Protein AF-A0A1Y4QB86-F1 (afdb_monomer)

InterPro domains:
  IPR047654 IS1634 transposase [NF033559] (52-258)

Solvent-accessible surface area (backbone atoms only — not comparable to full-atom values): 14983 Å² total; per-residue (Å²): 126,47,54,44,76,46,80,45,80,55,95,95,39,50,32,39,30,39,31,38,41,46,79,36,81,88,77,72,41,80,44,77,46,80,71,47,78,65,52,39,47,65,63,36,39,77,71,70,34,92,52,49,63,63,55,46,50,50,53,31,51,51,52,42,51,54,49,53,58,72,68,56,65,96,72,64,99,61,62,97,57,63,57,72,80,38,54,65,56,49,53,53,51,61,70,50,58,53,57,70,60,39,56,56,58,48,75,79,43,93,66,92,54,60,62,48,61,48,52,52,49,53,54,40,30,47,74,75,55,75,65,54,71,68,50,33,57,73,73,37,42,64,25,38,91,61,82,77,80,63,53,73,69,52,45,52,52,45,49,51,52,47,64,81,40,40,62,61,52,48,50,53,52,32,51,34,42,33,76,73,72,56,74,46,79,90,40,74,47,77,52,76,50,75,45,74,43,104,46,92,76,64,58,98,43,32,26,59,40,81,40,99,82,71,49,78,44,23,17,30,26,38,42,40,34,20,26,63,82,67,47,75,59,47,69,46,78,44,42,33,48,55,72,64,69,67,51,54,53,49,55,55,57,53,59,76,73,109

Nearest PDB structures (foldseek):
  8v34-assembly9_I  TM=4.161E-01  e=1.710E+00  Staphylococcus aureus
  3l7z-assembly1_G  TM=3.476E-01  e=1.355E+00  Saccharolobus solfataricus
  2c38-assembly1_E  TM=4.026E-01  e=3.243E+00  Saccharolobus solfataricus
  8r1o-assembly1_D  TM=2.989E-01  e=4.598E+00  Thermochaetoides thermophila DSM 1495
  2c39-assembly4_U  TM=3.462E-01  e=5.802E+00  Saccharolobus solfataricus

Foldseek 3Di:
DAKDWDWDDDPNWTWIFIWDWDQDPVVRGIDIDTPGTDGTQVVVVVVVDVGPVVVVRVVRVVVRVVVVVVVPDPPDPADPAADPVLVVVVVVVVLLVCQVVQVVVVVVDPDPAGLVLLVSLVVSLCVRPNDDLVCSVPPHSSRHPDHRPDDSVSSVVSVVVCVVCVQVVLQSSLVSCCVRPNFAQVDKDKDKDKDFDPDPDDDPFFDAADDPVRDRGTIKMKMWMATPVRHTNFIDIHGPRDDCVVVVVVRVVVSVVD

Mean predicted aligned error: 13.24 Å

pLDDT: mean 88.17, std 7.82, range [54.88, 96.62]

Sequence (258 aa):
MAYFLKKNRKKDKLYLSIVNSYYDSERKQTVHSTYESFGTGQALIDQGISDPVAYLEDKVRTLNYEARQKDASEISDTAPYKYAGHFLVKSILSKLDVEPIFNIYDLTRSYHFKLFDVLSALIYARILKPCSKYKTYFEVIPYLESPCCFSYDQLLEGLSYFGDNYEKIVEIFSKLTNEKYGLHPSVGYFDCTNFYFEIDKEDDIRKKGPSKENRKEPLLGLGLLLDARQIPVGLKLFPGNESEKPQIRQVIDELKKQ

Radius of gyration: 33.86 Å; Cα contacts (8 Å, |Δi|>4): 344; chains: 1; bounding box: 84×37×91 Å

Structure (mmCIF, N/CA/C/O backbone):
data_AF-A0A1Y4QB86-F1
#
_entry.id   AF-A0A1Y4QB86-F1
#
loop_
_atom_site.group_PDB
_atom_site.id
_atom_site.type_symbol
_atom_site.label_atom_id
_atom_site.label_alt_id
_atom_site.label_comp_id
_atom_site.label_asym_id
_atom_site.label_entity_id
_atom_site.label_seq_id
_atom_site.pdbx_PDB_ins_code
_atom_site.Cartn_x
_atom_site.Cartn_y
_atom_site.Cartn_z
_atom_site.occupancy
_atom_site.B_iso_or_equiv
_atom_site.auth_seq_id
_atom_site.auth_comp_id
_atom_site.auth_asym_id
_atom_site.auth_atom_id
_atom_site.pdbx_PDB_model_num
ATOM 1 N N . MET A 1 1 ? 33.707 -2.400 -27.611 1.00 73.12 1 MET A N 1
ATOM 2 C CA . MET A 1 1 ? 34.605 -2.930 -28.678 1.00 73.12 1 MET A CA 1
ATOM 3 C C . MET A 1 1 ? 35.102 -1.770 -29.539 1.00 73.12 1 MET A C 1
ATOM 5 O O . MET A 1 1 ? 34.401 -0.769 -29.594 1.00 73.12 1 MET A O 1
ATOM 9 N N . ALA A 1 2 ? 36.273 -1.857 -30.181 1.00 86.94 2 ALA A N 1
AT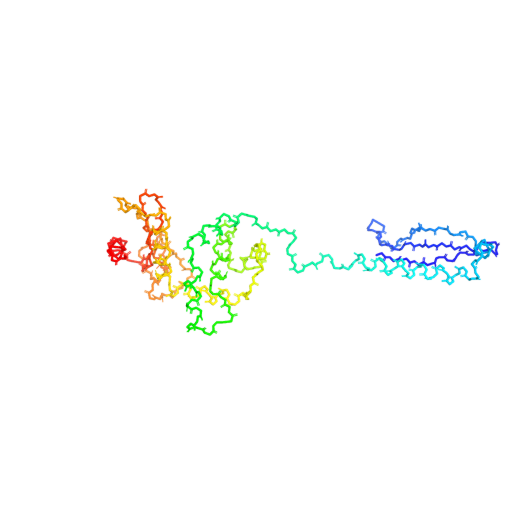OM 10 C CA . ALA A 1 2 ? 36.786 -0.769 -31.030 1.00 86.94 2 ALA A CA 1
ATOM 11 C C . ALA A 1 2 ? 37.439 -1.294 -32.318 1.00 86.94 2 ALA A C 1
ATOM 13 O O . ALA A 1 2 ? 38.320 -2.152 -32.265 1.00 86.94 2 ALA A O 1
ATOM 14 N N . TYR A 1 3 ? 37.038 -0.749 -33.465 1.00 92.94 3 TYR A N 1
ATOM 15 C CA . TYR A 1 3 ? 37.589 -1.081 -34.779 1.00 92.94 3 TYR A CA 1
ATOM 16 C C . TYR A 1 3 ? 38.680 -0.093 -35.191 1.00 92.94 3 TYR A C 1
ATOM 18 O O . TYR A 1 3 ? 38.559 1.110 -34.951 1.00 92.94 3 TYR A O 1
ATOM 26 N N . PHE A 1 4 ? 39.724 -0.575 -35.863 1.00 93.88 4 PHE A N 1
ATOM 27 C CA . PHE A 1 4 ? 40.736 0.279 -36.486 1.00 93.88 4 PHE A CA 1
ATOM 28 C C . PHE A 1 4 ? 41.311 -0.341 -37.764 1.00 93.88 4 PHE A C 1
ATOM 30 O O . PHE A 1 4 ? 41.265 -1.557 -37.974 1.00 93.88 4 PHE A O 1
ATOM 37 N N . LEU A 1 5 ? 41.865 0.509 -38.632 1.00 94.44 5 LEU A N 1
ATOM 38 C CA . LEU A 1 5 ? 42.506 0.090 -39.876 1.00 94.44 5 LEU A CA 1
ATOM 39 C C . LEU A 1 5 ? 43.958 -0.327 -39.611 1.00 94.44 5 LEU A C 1
ATOM 41 O O . LEU A 1 5 ? 44.799 0.495 -39.245 1.00 94.44 5 LEU A O 1
ATOM 45 N N . LYS A 1 6 ? 44.281 -1.598 -39.855 1.00 93.44 6 LYS A N 1
ATOM 46 C CA . LYS A 1 6 ? 45.647 -2.124 -39.799 1.00 93.44 6 LYS A CA 1
ATOM 47 C C . LYS A 1 6 ? 46.292 -2.066 -41.185 1.00 93.44 6 LYS A C 1
ATOM 49 O O . LYS A 1 6 ? 45.805 -2.682 -42.134 1.00 93.44 6 LYS A O 1
ATOM 54 N N . LYS A 1 7 ? 47.416 -1.348 -41.266 1.00 93.00 7 LYS A N 1
ATOM 55 C CA . LYS A 1 7 ? 48.229 -1.135 -42.473 1.00 93.00 7 LYS A CA 1
ATOM 56 C C . LYS A 1 7 ? 49.528 -1.942 -42.347 1.00 93.00 7 LYS A C 1
ATOM 58 O O . LYS A 1 7 ? 50.394 -1.575 -41.560 1.00 93.00 7 LYS A O 1
ATOM 63 N N . ASN A 1 8 ? 49.681 -3.036 -43.097 1.00 91.44 8 ASN A N 1
ATOM 64 C CA . ASN A 1 8 ? 50.895 -3.867 -43.072 1.00 91.44 8 ASN A CA 1
ATOM 65 C C . ASN A 1 8 ? 51.658 -3.749 -44.393 1.00 91.44 8 ASN A C 1
ATOM 67 O O . ASN A 1 8 ? 51.084 -3.976 -45.455 1.00 91.44 8 ASN A O 1
ATOM 71 N N . ARG A 1 9 ? 52.961 -3.461 -44.351 1.00 88.44 9 ARG A N 1
ATOM 72 C CA . ARG A 1 9 ? 53.814 -3.453 -45.551 1.00 88.44 9 ARG A CA 1
ATOM 73 C C . ARG A 1 9 ? 54.611 -4.751 -45.647 1.00 88.44 9 ARG A C 1
ATOM 75 O O . ARG A 1 9 ? 55.294 -5.125 -44.698 1.00 88.44 9 ARG A O 1
ATOM 82 N N . LYS A 1 10 ? 54.541 -5.441 -46.788 1.00 88.44 10 LYS A N 1
ATOM 83 C CA . LYS A 1 10 ? 55.321 -6.662 -47.059 1.00 88.44 10 LYS A CA 1
ATOM 84 C C . LYS A 1 10 ? 55.743 -6.700 -48.523 1.00 88.44 10 LYS A C 1
ATOM 86 O O . LYS A 1 10 ? 54.880 -6.616 -49.390 1.00 88.44 10 LYS A O 1
ATOM 91 N N . LYS A 1 11 ? 57.045 -6.882 -48.791 1.00 80.44 11 LYS A N 1
ATOM 92 C CA . LYS A 1 11 ? 57.619 -6.939 -50.155 1.00 80.44 11 LYS A CA 1
ATOM 93 C C . LYS A 1 11 ? 57.097 -5.795 -51.047 1.00 80.44 11 LYS A C 1
ATOM 95 O O . LYS A 1 11 ? 56.525 -6.048 -52.100 1.00 80.44 11 LYS A O 1
ATOM 100 N N . ASP A 1 12 ? 57.214 -4.567 -50.540 1.00 83.25 12 ASP A N 1
ATOM 101 C CA . ASP A 1 12 ? 56.793 -3.314 -51.195 1.00 83.25 12 ASP A CA 1
ATOM 102 C C . ASP A 1 12 ? 55.290 -3.153 -51.493 1.00 83.25 12 ASP A C 1
ATOM 104 O O . ASP A 1 12 ? 54.855 -2.214 -52.152 1.00 83.25 12 ASP A O 1
ATOM 108 N N . LYS A 1 13 ? 54.457 -4.047 -50.952 1.00 86.25 13 LYS A N 1
ATOM 109 C CA . LYS A 1 13 ? 53.001 -4.005 -51.087 1.00 86.25 13 LYS A CA 1
ATOM 110 C C . LYS A 1 13 ? 52.341 -3.610 -49.767 1.00 86.25 13 LYS A C 1
ATOM 112 O O . LYS A 1 13 ? 52.695 -4.136 -48.707 1.00 86.25 13 LYS A O 1
ATOM 117 N N . LEU A 1 14 ? 51.366 -2.701 -49.835 1.00 89.00 14 LEU A N 1
ATOM 118 C CA . LEU A 1 14 ? 50.539 -2.280 -48.701 1.00 89.00 14 LEU A CA 1
ATOM 119 C C . LEU A 1 14 ? 49.308 -3.182 -48.587 1.00 89.00 14 LEU A C 1
ATOM 121 O O . LEU A 1 14 ? 48.470 -3.180 -49.482 1.00 89.00 14 LEU A O 1
ATOM 125 N N . TYR A 1 15 ? 49.186 -3.915 -47.487 1.00 91.81 15 TYR A N 1
ATOM 126 C CA . TYR A 1 15 ? 48.027 -4.740 -47.164 1.00 91.81 15 TYR A CA 1
ATOM 127 C C . TYR A 1 15 ? 47.136 -4.040 -46.142 1.00 91.81 15 TYR A C 1
ATOM 129 O O . TYR A 1 15 ? 47.632 -3.520 -45.135 1.00 91.81 15 TYR A O 1
ATOM 137 N N . LEU A 1 16 ? 45.831 -4.056 -46.398 1.00 93.19 16 LEU A N 1
ATOM 138 C CA . LEU A 1 16 ? 44.825 -3.368 -45.598 1.00 93.19 16 LEU A CA 1
ATOM 139 C C . LEU A 1 16 ? 43.840 -4.376 -44.995 1.00 93.19 16 LEU A C 1
ATOM 141 O O . LEU A 1 16 ? 43.337 -5.276 -45.668 1.00 93.19 16 LEU A O 1
ATOM 145 N N . SER A 1 17 ? 43.576 -4.229 -43.701 1.00 92.88 17 SER A N 1
ATOM 146 C CA . SER A 1 17 ? 42.617 -5.053 -42.958 1.00 92.88 17 SER A CA 1
ATOM 147 C C . SER A 1 17 ? 41.986 -4.232 -41.844 1.00 92.88 17 SER A C 1
ATOM 149 O O . SER A 1 17 ? 42.684 -3.442 -41.208 1.00 92.88 17 SER A O 1
ATOM 151 N N . ILE A 1 18 ? 40.701 -4.436 -41.579 1.00 95.12 18 ILE A N 1
ATOM 152 C CA . ILE A 1 18 ? 40.035 -3.879 -40.400 1.00 95.12 18 ILE A CA 1
ATOM 153 C C . ILE A 1 18 ? 40.157 -4.895 -39.266 1.00 95.12 18 ILE A C 1
ATOM 155 O O . ILE A 1 18 ? 39.963 -6.098 -39.459 1.00 95.12 18 ILE A O 1
ATOM 159 N N . VAL A 1 19 ? 40.507 -4.413 -38.080 1.00 93.81 19 VAL A N 1
ATOM 160 C CA . VAL A 1 19 ? 40.767 -5.232 -36.895 1.00 93.81 19 VAL A CA 1
ATOM 161 C C . VAL A 1 19 ? 39.884 -4.752 -35.752 1.00 93.81 19 VAL A C 1
ATOM 163 O O . VAL A 1 19 ? 39.728 -3.548 -35.557 1.00 93.81 19 VAL A O 1
ATOM 166 N N . ASN A 1 20 ? 39.319 -5.699 -35.003 1.00 91.44 20 ASN A N 1
ATOM 167 C CA . ASN A 1 20 ? 38.608 -5.437 -33.757 1.00 91.44 20 ASN A CA 1
ATOM 168 C C . ASN A 1 20 ? 39.572 -5.593 -32.571 1.00 91.44 20 ASN A C 1
ATOM 170 O O . ASN A 1 20 ? 40.296 -6.588 -32.473 1.00 91.44 20 ASN A O 1
ATOM 174 N N . SER A 1 21 ? 39.581 -4.601 -31.685 1.00 90.38 21 SER A N 1
ATOM 175 C CA . SER A 1 21 ? 40.309 -4.588 -30.421 1.00 90.38 21 SER A CA 1
ATOM 176 C C . SER A 1 21 ? 39.363 -4.838 -29.252 1.00 90.38 21 SER A C 1
ATOM 178 O O . SER A 1 21 ? 38.394 -4.096 -29.053 1.00 90.38 21 SER A O 1
ATOM 180 N N . TYR A 1 22 ? 39.688 -5.833 -28.429 1.00 88.06 22 TYR A N 1
ATOM 181 C CA . TYR A 1 22 ? 38.963 -6.140 -27.198 1.00 88.06 22 TYR A CA 1
ATOM 182 C C . TYR A 1 22 ? 39.913 -6.655 -26.111 1.00 88.06 22 TYR A C 1
ATOM 184 O O . TYR A 1 22 ? 41.032 -7.085 -26.392 1.00 88.06 22 TYR A O 1
ATOM 192 N N . TYR A 1 23 ? 39.483 -6.557 -24.856 1.00 87.56 23 TYR A N 1
ATOM 193 C CA . TYR A 1 23 ? 40.236 -7.075 -23.718 1.00 87.56 23 TYR A CA 1
ATOM 194 C C . TYR A 1 23 ? 39.945 -8.567 -23.545 1.00 87.56 23 TYR A C 1
ATOM 196 O O . TYR A 1 23 ? 38.782 -8.957 -23.454 1.00 87.56 23 TYR A O 1
ATOM 204 N N . ASP A 1 24 ? 40.988 -9.392 -23.510 1.00 87.69 24 ASP A N 1
ATOM 205 C CA . ASP A 1 24 ? 40.891 -10.826 -23.241 1.00 87.69 24 ASP A CA 1
ATOM 206 C C . ASP A 1 24 ? 41.151 -11.070 -21.749 1.00 87.69 24 ASP A C 1
ATOM 208 O O . ASP A 1 24 ? 42.252 -10.815 -21.249 1.00 87.69 24 ASP A O 1
ATOM 212 N N . SER A 1 25 ? 40.124 -11.526 -21.030 1.00 85.88 25 SER A N 1
ATOM 213 C CA . SER A 1 25 ? 40.171 -11.748 -19.581 1.00 85.88 25 SER A CA 1
ATOM 214 C C . SER A 1 25 ? 41.069 -12.918 -19.176 1.00 85.88 25 SER A C 1
ATOM 216 O O . SER A 1 25 ? 41.656 -12.874 -18.094 1.00 85.88 25 SER A O 1
ATOM 218 N N . GLU A 1 26 ? 41.230 -13.930 -20.031 1.00 88.56 26 GLU A N 1
ATOM 219 C CA . GLU A 1 26 ? 42.099 -15.081 -19.770 1.00 88.56 26 GLU A CA 1
ATOM 220 C C . GLU A 1 26 ? 43.567 -14.706 -19.969 1.00 88.56 26 GLU A C 1
ATOM 222 O O . GLU A 1 26 ? 44.425 -15.033 -19.148 1.00 88.56 26 GLU A O 1
ATOM 227 N N . ARG A 1 27 ? 43.861 -13.963 -21.041 1.00 86.69 27 ARG A N 1
ATOM 228 C CA . ARG A 1 27 ? 45.224 -13.518 -21.372 1.00 86.69 27 ARG A CA 1
ATOM 229 C C . ARG A 1 27 ? 45.636 -12.228 -20.662 1.00 86.69 27 ARG A C 1
ATOM 231 O O . ARG A 1 27 ? 46.795 -11.833 -20.768 1.00 86.69 27 ARG A O 1
ATOM 238 N N . LYS A 1 28 ? 44.705 -11.575 -19.954 1.00 88.88 28 LYS A N 1
ATOM 239 C CA . LYS A 1 28 ? 44.868 -10.299 -19.229 1.00 88.88 28 LYS A CA 1
ATOM 240 C C . LYS A 1 28 ? 45.486 -9.174 -20.065 1.00 88.88 28 LYS A C 1
ATOM 242 O O . LYS A 1 28 ? 46.184 -8.309 -19.536 1.00 88.88 28 LYS A O 1
ATOM 247 N N . GLN A 1 29 ? 45.228 -9.166 -21.368 1.00 90.19 29 GLN A N 1
ATOM 248 C CA . GLN A 1 29 ? 45.781 -8.178 -22.290 1.00 90.19 29 GLN A CA 1
ATOM 249 C C . GLN A 1 29 ? 44.788 -7.841 -23.397 1.00 90.19 29 GLN A C 1
ATOM 251 O O . GLN A 1 29 ? 43.880 -8.614 -23.706 1.00 90.19 29 GLN A O 1
ATOM 256 N N . THR A 1 30 ? 44.984 -6.686 -24.025 1.00 87.75 30 THR A N 1
ATOM 257 C CA . THR A 1 30 ? 44.247 -6.331 -25.237 1.00 87.75 30 THR A CA 1
ATOM 258 C C . THR A 1 30 ? 44.689 -7.234 -26.379 1.00 87.75 30 THR A C 1
ATOM 260 O O . THR A 1 30 ? 45.878 -7.329 -26.687 1.00 87.75 30 THR A O 1
ATOM 263 N N . VAL A 1 31 ? 43.726 -7.883 -27.023 1.00 90.50 31 VAL A N 1
ATOM 264 C CA . VAL A 1 31 ? 43.950 -8.726 -28.193 1.00 90.50 31 VAL A CA 1
ATOM 265 C C . VAL A 1 31 ? 43.265 -8.130 -29.415 1.00 90.50 31 VAL A C 1
ATOM 267 O O . VAL A 1 31 ? 42.351 -7.305 -29.336 1.00 90.50 31 VAL A O 1
ATOM 270 N N . HIS A 1 32 ? 43.754 -8.550 -30.575 1.00 91.31 32 HIS A N 1
ATOM 271 C CA . HIS A 1 32 ? 43.324 -8.054 -31.868 1.00 91.31 32 HIS A CA 1
ATOM 272 C C . HIS A 1 32 ? 42.886 -9.225 -32.740 1.00 91.31 32 HIS A C 1
ATOM 274 O O . HIS A 1 32 ? 43.694 -10.106 -33.038 1.00 91.31 32 HIS A O 1
ATOM 280 N N . SER A 1 33 ? 41.633 -9.212 -33.187 1.00 91.25 33 SER A N 1
ATOM 281 C CA . SER A 1 33 ? 41.109 -10.174 -34.158 1.00 91.25 33 SER A CA 1
ATOM 282 C C . SER A 1 33 ? 40.807 -9.472 -35.475 1.00 91.25 33 SER A C 1
ATOM 284 O O . SER A 1 33 ? 40.205 -8.396 -35.496 1.00 91.25 33 SER A O 1
ATOM 286 N N . THR A 1 34 ? 41.204 -10.075 -36.592 1.00 92.31 34 THR A N 1
ATOM 287 C CA . THR A 1 34 ? 40.875 -9.535 -37.914 1.00 92.31 34 THR A CA 1
ATOM 288 C C . THR A 1 34 ? 39.369 -9.613 -38.140 1.00 92.31 34 THR A C 1
ATOM 290 O O . THR A 1 34 ? 38.803 -10.700 -38.113 1.00 92.31 34 THR A O 1
ATOM 293 N N . TYR A 1 35 ? 38.741 -8.459 -38.359 1.00 91.31 35 TYR A N 1
ATOM 294 C CA . TYR A 1 35 ? 37.328 -8.358 -38.715 1.00 91.31 35 TYR A CA 1
ATOM 295 C C . TYR A 1 35 ? 37.136 -8.667 -40.202 1.00 91.31 35 TYR A C 1
ATOM 297 O O . TYR A 1 35 ? 36.340 -9.524 -40.564 1.00 91.31 35 TYR A O 1
ATOM 305 N N . GLU A 1 36 ? 37.921 -8.015 -41.065 1.00 93.56 36 GLU A N 1
ATOM 306 C CA . GLU A 1 36 ? 37.850 -8.204 -42.515 1.00 93.56 36 GLU A CA 1
ATOM 307 C C . GLU A 1 36 ? 39.206 -7.875 -43.158 1.00 93.56 36 GLU A C 1
ATOM 309 O O . GLU A 1 36 ? 39.886 -6.924 -42.760 1.00 93.56 36 GLU A O 1
ATOM 314 N N . SER A 1 37 ? 39.624 -8.676 -44.141 1.00 92.19 37 SER A N 1
ATOM 315 C CA . SER A 1 37 ? 40.870 -8.467 -44.893 1.00 92.19 37 SER A CA 1
ATOM 316 C C . SER A 1 37 ? 40.561 -8.014 -46.313 1.00 92.19 37 SER A C 1
ATOM 318 O O . SER A 1 37 ? 39.834 -8.699 -47.020 1.00 92.19 37 SER A O 1
ATOM 320 N N . PHE A 1 38 ? 41.174 -6.914 -46.751 1.00 88.88 38 PHE A N 1
ATOM 321 C CA . PHE A 1 38 ? 40.911 -6.296 -48.059 1.00 88.88 38 PHE A CA 1
ATOM 322 C C . PHE A 1 38 ? 42.050 -6.502 -49.066 1.00 88.88 38 PHE A C 1
ATOM 324 O O . PHE A 1 38 ? 42.063 -5.917 -50.144 1.00 88.88 38 PHE A O 1
ATOM 331 N N . GLY A 1 39 ? 43.035 -7.335 -48.725 1.00 89.00 39 GLY A N 1
ATOM 332 C CA . GLY A 1 39 ? 44.166 -7.606 -49.604 1.00 89.00 39 GLY A CA 1
ATOM 333 C C . GLY A 1 39 ? 45.070 -6.385 -49.772 1.00 89.00 39 GLY A C 1
ATOM 334 O O . GLY A 1 39 ? 45.405 -5.714 -48.795 1.00 89.00 39 GLY A O 1
ATOM 335 N N . THR A 1 40 ? 45.539 -6.149 -50.999 1.00 89.12 40 THR A N 1
ATOM 336 C CA . THR A 1 40 ? 46.502 -5.081 -51.308 1.00 89.12 40 THR A CA 1
ATOM 337 C C . THR A 1 40 ? 45.800 -3.779 -51.665 1.00 89.12 40 THR A C 1
ATOM 339 O O . THR A 1 40 ? 44.819 -3.800 -52.396 1.00 89.12 40 THR A O 1
ATOM 342 N N . GLY A 1 41 ? 46.360 -2.639 -51.250 1.00 86.00 41 GLY A N 1
ATOM 343 C CA . GLY A 1 41 ? 45.851 -1.317 -51.631 1.00 86.00 41 GLY A CA 1
ATOM 344 C C . GLY A 1 41 ? 45.712 -1.157 -53.148 1.00 86.00 41 GLY A C 1
ATOM 345 O O . GLY A 1 41 ? 44.694 -0.662 -53.606 1.00 86.00 41 GLY A O 1
ATOM 346 N N . GLN A 1 42 ? 46.666 -1.680 -53.928 1.00 85.25 42 GLN A N 1
ATOM 347 C CA . GLN A 1 42 ? 46.589 -1.658 -55.393 1.00 85.25 42 GLN A CA 1
ATOM 348 C C . GLN A 1 42 ? 45.370 -2.415 -55.939 1.00 85.25 42 GLN A C 1
ATOM 350 O O . GLN A 1 42 ? 44.699 -1.907 -56.822 1.00 85.25 42 GLN A O 1
ATOM 355 N N . ALA A 1 43 ? 45.027 -3.574 -55.369 1.00 87.50 43 ALA A N 1
ATOM 356 C CA . ALA A 1 43 ? 43.867 -4.345 -55.817 1.00 87.50 43 ALA A CA 1
ATOM 357 C C . ALA A 1 43 ? 42.544 -3.588 -55.596 1.00 87.50 43 ALA A C 1
ATOM 359 O O . ALA A 1 43 ? 41.606 -3.754 -56.366 1.00 87.50 43 ALA A O 1
ATOM 360 N N . LEU A 1 44 ? 42.476 -2.739 -54.565 1.00 86.44 44 LEU A N 1
ATOM 361 C CA . LEU A 1 44 ? 41.323 -1.871 -54.310 1.00 86.44 44 LEU A CA 1
ATOM 362 C C . LEU A 1 44 ? 41.282 -0.679 -55.278 1.00 86.44 44 LEU A C 1
ATOM 364 O O . LEU A 1 44 ? 40.200 -0.288 -55.711 1.00 86.44 44 LEU A O 1
ATOM 368 N N . ILE A 1 45 ? 42.445 -0.145 -55.668 1.00 89.00 45 ILE A N 1
ATOM 369 C CA . ILE A 1 45 ? 42.550 0.874 -56.728 1.00 89.00 45 ILE A CA 1
ATOM 370 C C . ILE A 1 45 ? 42.076 0.299 -58.064 1.00 89.00 45 ILE A C 1
ATOM 372 O O . ILE A 1 45 ? 41.273 0.928 -58.749 1.00 89.00 45 ILE A O 1
ATOM 376 N N . ASP A 1 46 ? 42.498 -0.922 -58.395 1.00 88.88 46 ASP A N 1
ATOM 377 C CA . ASP A 1 46 ? 42.101 -1.622 -59.622 1.00 88.88 46 ASP A CA 1
ATOM 378 C C . ASP A 1 46 ? 40.586 -1.924 -59.650 1.00 88.88 46 ASP A C 1
ATOM 380 O O . ASP A 1 46 ? 39.986 -2.027 -60.717 1.00 88.88 46 ASP A O 1
ATOM 384 N N . GLN A 1 47 ? 39.948 -2.013 -58.477 1.00 86.62 47 GLN A N 1
ATOM 385 C CA . GLN A 1 47 ? 38.493 -2.134 -58.304 1.00 86.62 47 GLN A CA 1
ATOM 386 C C . GLN A 1 47 ? 37.750 -0.784 -58.349 1.00 86.62 47 GLN A C 1
ATOM 388 O O . GLN A 1 47 ? 36.535 -0.747 -58.159 1.00 86.62 47 GLN A O 1
ATOM 393 N N . GLY A 1 48 ? 38.453 0.322 -58.611 1.00 86.62 48 GLY A N 1
ATOM 394 C CA . GLY A 1 48 ? 37.872 1.656 -58.780 1.00 86.62 48 GLY A CA 1
ATOM 395 C C . GLY A 1 48 ? 37.872 2.537 -57.527 1.00 86.62 48 GLY A C 1
ATOM 396 O O . GLY A 1 48 ? 37.265 3.607 -57.550 1.00 86.62 48 GLY A O 1
ATOM 397 N N . ILE A 1 49 ? 38.544 2.140 -56.440 1.00 88.69 49 ILE A N 1
ATOM 398 C CA . ILE A 1 49 ? 38.653 2.954 -55.218 1.00 88.69 49 ILE A CA 1
ATOM 399 C C . ILE A 1 49 ? 39.901 3.838 -55.306 1.00 88.69 49 ILE A C 1
ATOM 401 O O . ILE A 1 49 ? 41.020 3.367 -55.117 1.00 88.69 49 ILE A O 1
ATOM 405 N N . SER A 1 50 ? 39.713 5.134 -55.559 1.00 84.44 50 SER A N 1
ATOM 406 C CA . SER A 1 50 ? 40.812 6.094 -55.755 1.00 84.44 50 SER A CA 1
ATOM 407 C C . SER A 1 50 ? 41.747 6.229 -54.545 1.00 84.44 50 SER A C 1
ATOM 409 O O . SER A 1 50 ? 42.961 6.305 -54.724 1.00 84.44 50 SER A O 1
ATOM 411 N N . ASP A 1 51 ? 41.201 6.216 -53.325 1.00 90.12 51 ASP A N 1
ATOM 412 C CA . ASP A 1 51 ? 41.964 6.186 -52.072 1.00 90.12 51 ASP A CA 1
ATOM 413 C C . ASP A 1 51 ? 41.466 5.051 -51.156 1.00 90.12 51 ASP A C 1
ATOM 415 O O . ASP A 1 51 ? 40.526 5.227 -50.369 1.00 90.12 51 ASP A O 1
ATOM 419 N N . PRO A 1 52 ? 42.097 3.865 -51.229 1.00 88.62 52 PRO A N 1
ATOM 420 C CA . PRO A 1 52 ? 41.727 2.717 -50.407 1.00 88.62 52 PRO A CA 1
ATOM 421 C C . PRO A 1 52 ? 41.882 2.945 -48.903 1.00 88.62 52 PRO A C 1
ATOM 423 O O . PRO A 1 52 ? 41.216 2.284 -48.107 1.00 88.62 52 PRO A O 1
ATOM 426 N N . VAL A 1 53 ? 42.785 3.838 -48.491 1.00 89.94 53 VAL A N 1
ATOM 427 C CA . VAL A 1 53 ? 43.019 4.120 -47.075 1.00 89.94 53 VAL A CA 1
ATOM 428 C C . VAL A 1 53 ? 41.896 4.991 -46.539 1.00 89.94 53 VAL A C 1
ATOM 430 O O . VAL A 1 53 ? 41.291 4.612 -45.539 1.00 89.94 53 VAL A O 1
ATOM 433 N N . ALA A 1 54 ? 41.577 6.096 -47.216 1.00 90.56 54 ALA A N 1
ATOM 434 C CA . ALA A 1 54 ? 40.481 6.973 -46.813 1.00 90.56 54 ALA A CA 1
ATOM 435 C C . ALA A 1 54 ? 39.133 6.236 -46.817 1.00 90.56 54 ALA A C 1
ATOM 437 O O . ALA A 1 54 ? 38.370 6.347 -45.858 1.00 90.56 54 ALA A O 1
ATOM 438 N N . TYR A 1 55 ? 38.877 5.411 -47.840 1.00 90.69 55 TYR A N 1
ATOM 439 C CA . TYR A 1 55 ? 37.671 4.583 -47.927 1.00 90.69 55 TYR A CA 1
ATOM 440 C C . TYR A 1 55 ? 37.515 3.640 -46.722 1.00 90.69 55 TYR A C 1
ATOM 442 O O . TYR A 1 55 ? 36.450 3.558 -46.108 1.00 90.69 55 TYR A O 1
ATOM 450 N N . LEU A 1 56 ? 38.585 2.935 -46.343 1.00 92.00 56 LEU A N 1
ATOM 451 C CA . LEU A 1 56 ? 38.533 2.012 -45.208 1.00 92.00 56 LEU A CA 1
ATOM 452 C C . LEU A 1 56 ? 38.541 2.731 -43.854 1.00 92.00 56 LEU A C 1
ATOM 454 O O . LEU A 1 56 ? 37.970 2.211 -42.897 1.00 92.00 56 LEU A O 1
ATOM 458 N N . GLU A 1 57 ? 39.154 3.911 -43.749 1.00 92.19 57 GLU A N 1
ATOM 459 C CA . GLU A 1 57 ? 39.057 4.757 -42.554 1.00 92.19 57 GLU A CA 1
ATOM 460 C C . GLU A 1 57 ? 37.622 5.248 -42.329 1.00 92.19 57 GLU A C 1
ATOM 462 O O . GLU A 1 57 ? 37.161 5.248 -41.187 1.00 92.19 57 GLU A O 1
ATOM 467 N N . ASP A 1 58 ? 36.888 5.579 -43.393 1.00 90.94 58 ASP A N 1
ATOM 468 C CA . ASP A 1 58 ? 35.464 5.913 -43.310 1.00 90.94 58 ASP A CA 1
ATOM 469 C C . ASP A 1 58 ? 34.619 4.702 -42.880 1.00 90.94 58 ASP A C 1
ATOM 471 O O . ASP A 1 58 ? 33.855 4.781 -41.917 1.00 90.94 58 ASP A O 1
ATOM 475 N N . LYS A 1 59 ? 34.868 3.523 -43.468 1.00 92.00 59 LYS A N 1
ATOM 476 C CA . LYS A 1 59 ? 34.230 2.262 -43.040 1.00 92.00 59 LYS A CA 1
ATOM 477 C C . LYS A 1 59 ? 34.485 1.962 -41.555 1.00 92.00 59 LYS A C 1
ATOM 479 O O . LYS A 1 59 ? 33.571 1.557 -40.841 1.00 92.00 59 LYS A O 1
ATOM 484 N N . VAL A 1 60 ? 35.701 2.201 -41.055 1.00 93.00 60 VAL A N 1
ATOM 485 C CA . VAL A 1 60 ? 36.039 2.074 -39.624 1.00 93.00 60 VAL A CA 1
ATOM 486 C C . VAL A 1 60 ? 35.267 3.075 -38.759 1.00 93.00 60 VAL A C 1
ATOM 488 O O . VAL A 1 60 ? 34.846 2.720 -37.654 1.00 93.00 60 VAL A O 1
ATOM 491 N N . ARG A 1 61 ? 35.074 4.318 -39.218 1.00 90.44 61 ARG A N 1
ATOM 492 C CA . ARG A 1 61 ? 34.270 5.319 -38.495 1.00 90.44 61 ARG A CA 1
ATOM 493 C C . ARG A 1 61 ? 32.820 4.868 -38.375 1.00 90.44 61 ARG A C 1
ATOM 495 O O . ARG A 1 61 ? 32.295 4.891 -37.263 1.00 90.44 61 ARG A O 1
ATOM 502 N N . THR A 1 62 ? 32.223 4.385 -39.461 1.00 89.88 62 THR A N 1
ATOM 503 C CA . THR A 1 62 ? 30.853 3.848 -39.475 1.00 89.88 62 THR A CA 1
ATOM 504 C C . THR A 1 62 ? 30.705 2.663 -38.524 1.00 89.88 62 THR A C 1
ATOM 506 O O . THR A 1 62 ? 29.837 2.683 -37.657 1.00 89.88 62 THR A O 1
ATOM 509 N N . LEU A 1 63 ? 31.620 1.687 -38.574 1.00 90.31 63 LEU A N 1
ATOM 510 C CA . LEU A 1 63 ? 31.598 0.526 -37.672 1.00 90.31 63 LEU A CA 1
ATOM 511 C C . LEU A 1 63 ? 31.714 0.917 -36.190 1.00 90.31 63 LEU A C 1
ATOM 513 O O . LEU A 1 63 ? 31.037 0.347 -35.336 1.00 90.31 63 LEU A O 1
ATOM 517 N N . ASN A 1 64 ? 32.562 1.896 -35.861 1.00 89.12 64 ASN A N 1
ATOM 518 C CA . ASN A 1 64 ? 32.675 2.401 -34.491 1.00 89.12 64 ASN A CA 1
ATOM 519 C C . ASN A 1 64 ? 31.441 3.203 -34.056 1.00 89.12 64 ASN A C 1
ATOM 521 O O . ASN A 1 64 ? 31.079 3.158 -32.882 1.00 89.12 64 ASN A O 1
ATOM 525 N N . TYR A 1 65 ? 30.802 3.936 -34.969 1.00 84.88 65 TYR A N 1
ATOM 526 C CA . TYR A 1 65 ? 29.551 4.643 -34.700 1.00 84.88 65 TYR A CA 1
ATOM 527 C C . TYR A 1 65 ? 28.411 3.659 -34.399 1.00 84.88 65 TYR A C 1
ATOM 529 O O . TYR A 1 65 ? 27.746 3.790 -33.374 1.00 84.88 65 TYR A O 1
ATOM 537 N N . GLU A 1 66 ? 28.249 2.623 -35.222 1.00 85.19 66 GLU A N 1
ATOM 538 C CA . GLU A 1 66 ? 27.266 1.552 -35.016 1.00 85.19 66 GLU A CA 1
ATOM 539 C C . GLU A 1 66 ? 27.523 0.758 -33.728 1.00 85.19 66 GLU A C 1
ATOM 541 O O . GLU A 1 66 ? 26.585 0.424 -33.007 1.00 85.19 66 GLU A O 1
ATOM 546 N N . ALA A 1 67 ? 28.788 0.477 -33.397 1.00 82.25 67 ALA A N 1
ATOM 547 C CA . ALA A 1 67 ? 29.139 -0.194 -32.146 1.00 82.25 67 ALA A CA 1
ATOM 548 C C . ALA A 1 67 ? 28.774 0.652 -30.916 1.00 82.25 67 ALA A C 1
ATOM 550 O O . ALA A 1 67 ? 28.224 0.125 -29.955 1.00 82.25 67 ALA A O 1
ATOM 551 N N . ARG A 1 68 ? 29.012 1.969 -30.965 1.00 78.25 68 ARG A N 1
ATOM 552 C CA . ARG A 1 68 ? 28.615 2.899 -29.893 1.00 78.25 68 ARG A CA 1
ATOM 553 C C . ARG A 1 68 ? 27.100 3.043 -29.762 1.00 78.25 68 ARG A C 1
ATOM 555 O O . ARG A 1 68 ? 26.617 3.226 -28.655 1.00 78.25 68 ARG A O 1
ATOM 562 N N . GLN A 1 69 ? 26.367 2.961 -30.873 1.00 71.81 69 GLN A N 1
ATOM 563 C CA . GLN A 1 69 ? 24.900 2.933 -30.885 1.00 71.81 69 GLN A CA 1
ATOM 564 C C . GLN A 1 69 ? 24.346 1.641 -30.262 1.00 71.81 69 GLN A C 1
ATOM 566 O O . GLN A 1 69 ? 23.331 1.686 -29.582 1.00 71.81 69 GLN A O 1
ATOM 571 N N . LYS A 1 70 ? 25.014 0.494 -30.446 1.00 67.44 70 LYS A N 1
ATOM 572 C CA . LYS A 1 70 ? 24.627 -0.768 -29.786 1.00 67.44 70 LYS A CA 1
ATOM 573 C C . LYS A 1 70 ? 24.882 -0.763 -28.278 1.00 67.44 70 LYS A C 1
ATOM 575 O O . LYS A 1 70 ? 24.110 -1.369 -27.551 1.00 67.44 70 LYS A O 1
ATOM 580 N N . ASP A 1 71 ? 25.911 -0.046 -27.826 1.00 59.84 71 ASP A N 1
ATOM 581 C CA . ASP A 1 71 ? 26.196 0.183 -26.402 1.00 59.84 71 ASP A CA 1
ATOM 582 C C . ASP A 1 71 ? 25.340 1.331 -25.798 1.00 59.84 71 ASP A C 1
ATOM 584 O O . ASP A 1 71 ? 25.536 1.721 -24.642 1.00 59.84 71 ASP A O 1
ATOM 588 N N . ALA A 1 72 ? 24.393 1.909 -26.553 1.00 56.53 72 ALA A N 1
ATOM 589 C CA . ALA A 1 72 ? 23.523 2.974 -26.063 1.00 56.53 72 ALA A CA 1
ATOM 590 C C . ALA A 1 72 ? 22.405 2.412 -25.162 1.00 56.53 72 ALA A C 1
ATOM 592 O O . ALA A 1 72 ? 21.409 1.867 -25.631 1.00 56.53 72 ALA A O 1
ATOM 593 N N . SER A 1 73 ? 22.597 2.598 -23.851 1.00 54.88 73 SER A N 1
ATOM 594 C CA . SER A 1 73 ? 21.612 2.485 -22.762 1.00 54.88 73 SER A CA 1
ATOM 595 C C . SER A 1 73 ? 20.738 1.222 -22.761 1.00 54.88 73 SER A C 1
ATOM 597 O O . SER A 1 73 ? 19.548 1.270 -23.056 1.00 54.88 73 SER A O 1
ATOM 599 N N . GLU A 1 74 ? 21.294 0.118 -22.256 1.00 56.25 74 GLU A N 1
ATOM 600 C CA . GLU A 1 74 ? 20.512 -1.011 -21.711 1.00 56.25 74 GLU A CA 1
ATOM 601 C C . GLU A 1 74 ? 19.759 -0.650 -20.407 1.00 56.25 74 GLU A C 1
ATOM 603 O O . GLU A 1 74 ? 19.046 -1.473 -19.834 1.00 56.25 74 GLU A O 1
ATOM 608 N N . ILE A 1 75 ? 19.908 0.586 -19.918 1.00 59.91 75 ILE A N 1
ATOM 609 C CA . ILE A 1 75 ? 19.222 1.107 -18.736 1.00 59.91 75 ILE A CA 1
ATOM 610 C C . ILE A 1 75 ? 18.009 1.902 -19.219 1.00 59.91 75 ILE A C 1
ATOM 612 O O . ILE A 1 75 ? 18.146 3.022 -19.708 1.00 59.91 75 ILE A O 1
ATOM 616 N N . SER A 1 76 ? 16.825 1.303 -19.101 1.00 65.69 76 SER A N 1
ATOM 617 C CA . SER A 1 76 ? 15.553 2.009 -19.250 1.00 65.69 76 SER A CA 1
ATOM 618 C C . SER A 1 76 ? 15.082 2.512 -17.889 1.00 65.69 76 SER A C 1
ATOM 620 O O . SER A 1 76 ? 15.200 1.800 -16.892 1.00 65.69 76 SER A O 1
ATOM 622 N N . ASP A 1 77 ? 14.459 3.690 -17.860 1.00 66.94 77 ASP A N 1
ATOM 623 C CA . ASP A 1 77 ? 13.723 4.181 -16.686 1.00 66.94 77 ASP A CA 1
ATOM 624 C C . ASP A 1 77 ? 12.457 3.348 -16.398 1.00 66.94 77 ASP A C 1
ATOM 626 O O . ASP A 1 77 ? 11.798 3.522 -15.371 1.00 66.94 77 ASP A O 1
ATOM 630 N N . THR A 1 78 ? 12.088 2.440 -17.308 1.00 67.69 78 THR A N 1
ATOM 631 C CA . THR A 1 78 ? 10.908 1.584 -17.185 1.00 67.69 78 THR A CA 1
ATOM 632 C C . THR A 1 78 ? 11.285 0.149 -16.841 1.00 67.69 78 THR A C 1
ATOM 634 O O . THR A 1 78 ? 12.211 -0.435 -17.403 1.00 67.69 78 THR A O 1
ATOM 637 N N . ALA A 1 79 ? 10.537 -0.436 -15.904 1.00 74.19 79 ALA A N 1
ATOM 638 C CA . ALA A 1 79 ? 10.732 -1.822 -15.509 1.00 74.19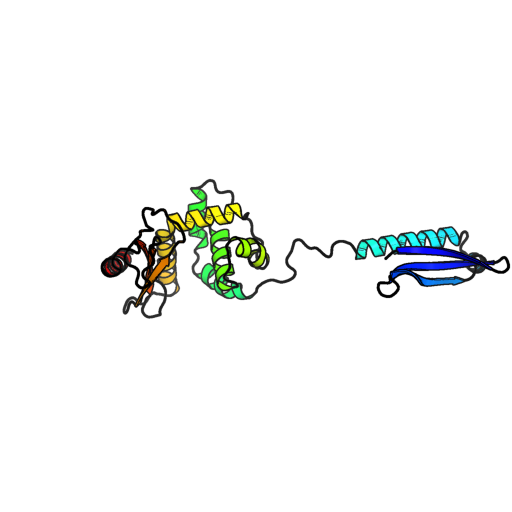 79 ALA A CA 1
ATOM 639 C C . ALA A 1 79 ? 10.475 -2.773 -16.700 1.00 74.19 79 ALA A C 1
ATOM 641 O O . ALA A 1 79 ? 9.421 -2.667 -17.334 1.00 74.19 79 ALA A O 1
ATOM 642 N N . PRO A 1 80 ? 11.371 -3.744 -16.973 1.00 80.25 80 PRO A N 1
ATOM 643 C CA . PRO A 1 80 ? 11.254 -4.646 -18.124 1.00 80.25 80 PRO A CA 1
ATOM 644 C C . PRO A 1 80 ? 10.109 -5.663 -17.993 1.00 80.25 80 PRO A C 1
ATOM 646 O O . PRO A 1 80 ? 9.762 -6.346 -18.953 1.00 80.25 80 PRO A O 1
ATOM 649 N N . TYR A 1 81 ? 9.518 -5.782 -16.803 1.00 86.00 81 TYR A N 1
ATOM 650 C CA . TYR A 1 81 ? 8.350 -6.609 -16.525 1.00 86.00 81 TYR A CA 1
ATOM 651 C C . TYR A 1 81 ? 7.441 -5.913 -15.513 1.00 86.00 81 TYR A C 1
ATOM 653 O O . TYR A 1 81 ? 7.851 -4.984 -14.816 1.00 86.00 81 TYR A O 1
ATOM 661 N N . LYS A 1 82 ? 6.198 -6.389 -15.414 1.00 89.81 82 LYS A N 1
ATOM 662 C CA . LYS A 1 82 ? 5.191 -5.898 -14.470 1.00 89.81 82 LYS A CA 1
ATOM 663 C C . LYS A 1 82 ? 4.625 -7.049 -13.641 1.00 89.81 82 LYS A C 1
ATOM 665 O O . LYS A 1 82 ? 4.513 -8.177 -14.120 1.00 89.81 82 LYS A O 1
ATOM 670 N N . TYR A 1 83 ? 4.237 -6.774 -12.401 1.00 91.06 83 TYR A N 1
ATOM 671 C CA . TYR A 1 83 ? 3.603 -7.749 -11.521 1.00 91.06 83 TYR A CA 1
ATOM 672 C C . TYR A 1 83 ? 2.123 -7.901 -11.858 1.00 91.06 83 TYR A C 1
ATOM 674 O O . TYR A 1 83 ? 1.296 -7.159 -11.347 1.00 91.06 83 TYR A O 1
ATOM 682 N N . ALA A 1 84 ? 1.747 -8.901 -12.653 1.00 89.56 84 ALA A N 1
ATOM 683 C CA . ALA A 1 84 ? 0.342 -9.115 -13.022 1.00 89.56 84 ALA A CA 1
ATOM 684 C C . ALA A 1 84 ? -0.594 -9.426 -11.826 1.00 89.56 84 ALA A C 1
ATOM 686 O O . ALA A 1 84 ? -1.800 -9.215 -11.908 1.00 89.56 84 ALA A O 1
ATOM 687 N N . GLY A 1 85 ? -0.066 -9.880 -10.683 1.00 90.44 85 GLY A N 1
ATOM 688 C CA . GLY A 1 85 ? -0.888 -10.290 -9.534 1.00 90.44 85 GLY A CA 1
ATOM 689 C C . GLY A 1 85 ? -1.805 -9.199 -8.954 1.00 90.44 85 GLY A C 1
ATOM 690 O O . GLY A 1 85 ? -2.819 -9.527 -8.345 1.00 90.44 85 GLY A O 1
ATOM 691 N N . HIS A 1 86 ? -1.510 -7.909 -9.170 1.00 93.25 86 HIS A N 1
ATOM 692 C CA . HIS A 1 86 ? -2.353 -6.825 -8.648 1.00 93.25 86 HIS A CA 1
ATOM 693 C C . HIS A 1 86 ? -3.660 -6.613 -9.427 1.00 93.25 86 HIS A C 1
ATOM 695 O O . HIS A 1 86 ? -4.561 -5.966 -8.897 1.00 93.25 86 HIS A O 1
ATOM 701 N N . PHE A 1 87 ? -3.810 -7.155 -10.643 1.00 94.88 87 PHE A N 1
ATOM 702 C CA . PHE A 1 87 ? -4.988 -6.897 -11.483 1.00 94.88 87 PHE A CA 1
ATOM 703 C C . PHE A 1 87 ? -6.305 -7.347 -10.837 1.00 94.88 87 PHE A C 1
ATOM 705 O O . PHE A 1 87 ? -7.311 -6.647 -10.947 1.00 94.88 87 PHE A O 1
ATOM 712 N N . LEU A 1 88 ? -6.300 -8.471 -10.112 1.00 93.50 88 LEU A N 1
ATOM 713 C CA . LEU A 1 88 ? -7.484 -8.944 -9.388 1.00 93.50 88 LEU A CA 1
ATOM 714 C C . LEU A 1 88 ? -7.913 -7.939 -8.311 1.00 93.50 88 LEU A C 1
ATOM 716 O O . LEU A 1 88 ? -9.086 -7.585 -8.208 1.00 93.50 88 LEU A O 1
ATOM 720 N N . VAL A 1 89 ? -6.947 -7.442 -7.539 1.00 93.31 89 VAL A N 1
ATOM 721 C CA . VAL A 1 89 ? -7.187 -6.468 -6.468 1.00 93.31 89 VAL A CA 1
ATOM 722 C C . VAL A 1 89 ? -7.645 -5.136 -7.051 1.00 93.31 89 VAL A C 1
ATOM 724 O O . VAL A 1 89 ? -8.602 -4.548 -6.551 1.00 93.31 89 VAL A O 1
ATOM 727 N N . LYS A 1 90 ? -7.016 -4.693 -8.145 1.00 94.69 90 LYS A N 1
ATOM 728 C CA . LYS A 1 90 ? -7.434 -3.509 -8.899 1.00 94.69 90 LYS A CA 1
ATOM 729 C C . LYS A 1 90 ? -8.890 -3.633 -9.338 1.00 94.69 90 LYS A C 1
ATOM 731 O O . LYS A 1 90 ? -9.665 -2.718 -9.097 1.00 94.69 90 LYS A O 1
ATOM 736 N N . SER A 1 91 ? -9.295 -4.779 -9.888 1.00 95.06 91 SER A N 1
ATOM 737 C CA . SER A 1 91 ? -10.686 -5.010 -10.297 1.00 95.06 91 SER A CA 1
ATOM 738 C C . SER A 1 91 ? -11.673 -4.930 -9.128 1.00 95.06 91 SER A C 1
ATOM 740 O O . SER A 1 91 ? -12.776 -4.415 -9.312 1.00 95.06 91 SER A O 1
ATOM 742 N N . ILE A 1 92 ? -11.306 -5.431 -7.944 1.00 93.88 92 ILE A N 1
ATOM 743 C CA . ILE A 1 92 ? -12.142 -5.325 -6.738 1.00 93.88 92 ILE A CA 1
ATOM 744 C C . ILE A 1 92 ? -12.259 -3.860 -6.309 1.00 93.88 92 ILE A C 1
ATOM 746 O O . ILE A 1 92 ? -13.372 -3.384 -6.087 1.00 93.88 92 ILE A O 1
ATOM 750 N N . LEU A 1 93 ? -11.135 -3.140 -6.242 1.00 94.31 93 LEU A N 1
ATOM 751 C CA . LEU A 1 93 ? -11.096 -1.741 -5.816 1.00 94.31 93 LEU A CA 1
ATOM 752 C C . LEU A 1 93 ? -11.855 -0.824 -6.787 1.00 94.31 93 LEU A C 1
ATOM 754 O O . LEU A 1 93 ? -12.631 0.020 -6.349 1.00 94.31 93 LEU A O 1
ATOM 758 N N . SER A 1 94 ? -11.712 -1.042 -8.097 1.00 93.94 94 SER A N 1
ATOM 759 C CA . SER A 1 94 ? -12.489 -0.339 -9.123 1.00 93.94 94 SER A CA 1
ATOM 760 C C . SER A 1 94 ? -13.986 -0.627 -9.010 1.00 93.94 94 SER A C 1
ATOM 762 O O . SER A 1 94 ? -14.793 0.275 -9.196 1.00 93.94 94 SER A O 1
ATOM 764 N N . LYS A 1 95 ? -14.387 -1.860 -8.670 1.00 95.75 95 LYS A N 1
ATOM 765 C CA . LYS A 1 95 ? -15.806 -2.207 -8.488 1.00 95.75 95 LYS A CA 1
ATOM 766 C C . LYS A 1 95 ? -16.413 -1.605 -7.216 1.00 95.75 95 LYS A C 1
ATOM 768 O O . LYS A 1 95 ? -17.611 -1.317 -7.204 1.00 95.75 95 LYS A O 1
ATOM 773 N N . LEU A 1 96 ? -15.607 -1.430 -6.167 1.00 95.44 96 LEU A N 1
ATOM 774 C CA . LEU A 1 96 ? -16.006 -0.689 -4.969 1.00 95.44 96 LEU A CA 1
ATOM 775 C C . LEU A 1 96 ? -16.224 0.801 -5.263 1.00 95.44 96 LEU A C 1
ATOM 777 O O . LEU A 1 96 ? -17.024 1.411 -4.569 1.00 95.44 96 LEU A O 1
ATOM 781 N N . ASP A 1 97 ? -15.593 1.341 -6.311 1.00 94.44 97 ASP A N 1
ATOM 782 C CA . ASP A 1 97 ? -15.766 2.726 -6.776 1.00 94.44 97 ASP A CA 1
ATOM 783 C C . ASP A 1 97 ? -15.398 3.767 -5.701 1.00 94.44 97 ASP A C 1
ATOM 785 O O . ASP A 1 97 ? -16.133 4.701 -5.396 1.00 94.44 97 ASP A O 1
ATOM 789 N N . VAL A 1 98 ? -14.239 3.556 -5.066 1.00 94.25 98 VAL A N 1
ATOM 790 C CA . VAL A 1 98 ? -13.768 4.368 -3.929 1.00 94.25 98 VAL A CA 1
ATOM 791 C C . VAL A 1 98 ? -13.078 5.666 -4.385 1.00 94.25 98 VAL A C 1
ATOM 793 O O . VAL A 1 98 ? -13.043 6.651 -3.649 1.00 94.25 98 VAL A O 1
ATOM 796 N N . GLU A 1 99 ? -12.527 5.688 -5.602 1.00 94.69 99 GLU A N 1
ATOM 797 C CA . GLU A 1 99 ? -11.744 6.808 -6.148 1.00 94.69 99 GLU A CA 1
ATOM 798 C C . GLU A 1 99 ? -12.485 8.160 -6.129 1.00 94.69 99 GLU A C 1
ATOM 800 O O . GLU A 1 99 ? -11.898 9.137 -5.653 1.00 94.69 99 GLU A O 1
ATOM 805 N N . PRO A 1 100 ? -13.768 8.262 -6.538 1.00 94.50 100 PRO A N 1
ATOM 806 C CA . PRO A 1 100 ? -14.494 9.532 -6.503 1.00 94.50 100 PRO A CA 1
ATOM 807 C C . PRO A 1 100 ? -14.584 10.150 -5.102 1.00 94.50 100 PRO A C 1
ATOM 809 O O . PRO A 1 100 ? -14.564 11.372 -4.971 1.00 94.50 100 PRO A O 1
ATOM 812 N N . ILE A 1 101 ? -14.642 9.326 -4.052 1.00 93.38 101 ILE A N 1
ATOM 813 C CA . ILE A 1 101 ? -14.705 9.796 -2.662 1.00 93.38 101 ILE A CA 1
ATOM 814 C C . ILE A 1 101 ? -13.364 10.415 -2.251 1.00 93.38 101 ILE A C 1
ATOM 816 O O . ILE A 1 101 ? -13.335 11.497 -1.665 1.00 93.38 101 ILE A O 1
ATOM 820 N N . PHE A 1 102 ? -12.245 9.775 -2.601 1.00 92.50 102 PHE A N 1
ATOM 821 C CA . PHE A 1 102 ? -10.911 10.323 -2.334 1.00 92.50 102 PHE A CA 1
ATOM 822 C C . PHE A 1 102 ? -10.636 11.603 -3.127 1.00 92.50 102 PHE A C 1
ATOM 824 O O . PHE A 1 102 ? -10.085 12.546 -2.563 1.00 92.50 102 PHE A O 1
ATOM 831 N N . ASN A 1 103 ? -11.124 11.697 -4.366 1.00 91.56 103 ASN A N 1
ATOM 832 C CA . ASN A 1 103 ? -11.017 12.922 -5.161 1.00 91.56 103 ASN A CA 1
ATOM 833 C C . ASN A 1 103 ? -11.706 14.124 -4.485 1.00 91.56 103 ASN A C 1
ATOM 835 O O . ASN A 1 103 ? -11.241 15.251 -4.627 1.00 91.56 103 ASN A O 1
ATOM 839 N N . ILE A 1 104 ? -12.786 13.913 -3.718 1.00 89.75 104 ILE A N 1
ATOM 840 C CA . ILE A 1 104 ? -13.431 14.987 -2.938 1.00 89.75 104 ILE A CA 1
ATOM 841 C C . ILE A 1 104 ? -12.530 15.440 -1.784 1.00 89.75 104 ILE A C 1
ATOM 843 O O . ILE A 1 104 ? -12.413 16.640 -1.533 1.00 89.75 104 ILE A O 1
ATOM 847 N N . TYR A 1 105 ? -11.874 14.508 -1.086 1.00 87.25 105 TYR A N 1
ATOM 848 C CA . TYR A 1 105 ? -10.929 14.864 -0.025 1.00 87.25 105 TYR A CA 1
ATOM 849 C C . TYR A 1 105 ? -9.727 15.643 -0.565 1.00 87.25 105 TYR A C 1
ATOM 851 O O . TYR A 1 105 ? -9.301 16.604 0.083 1.00 87.25 105 TYR A O 1
ATOM 859 N N . ASP A 1 106 ? -9.251 15.296 -1.763 1.00 87.44 106 ASP A N 1
ATOM 860 C CA . ASP A 1 106 ? -8.169 16.009 -2.447 1.00 87.44 106 ASP A CA 1
ATOM 861 C C . ASP A 1 106 ? -8.533 17.488 -2.702 1.00 87.44 106 ASP A C 1
ATOM 863 O O . ASP A 1 106 ? -7.684 18.354 -2.525 1.00 87.44 106 ASP A O 1
ATOM 867 N N . LEU A 1 107 ? -9.799 17.828 -3.002 1.00 84.31 107 LEU A N 1
ATOM 868 C CA . LEU A 1 107 ? -10.231 19.227 -3.220 1.00 84.31 107 LEU A CA 1
ATOM 869 C C . LEU A 1 107 ? -10.085 20.124 -1.985 1.00 84.31 107 LEU A C 1
ATOM 871 O O . LEU A 1 107 ? -9.951 21.341 -2.103 1.00 84.31 107 LEU A O 1
ATOM 875 N N . THR A 1 108 ? -10.164 19.538 -0.791 1.00 80.00 108 THR A N 1
ATOM 876 C CA . THR A 1 108 ? -10.095 20.284 0.474 1.00 80.00 108 THR A CA 1
ATOM 877 C C . THR A 1 108 ? -8.664 20.506 0.959 1.00 80.00 108 THR A C 1
ATOM 879 O O . THR A 1 108 ? -8.462 21.146 1.993 1.00 80.00 108 THR A O 1
ATOM 882 N N . ARG A 1 109 ? -7.666 19.968 0.247 1.00 75.75 109 ARG A N 1
ATOM 883 C CA . ARG A 1 109 ? -6.265 19.957 0.671 1.00 75.75 109 ARG A CA 1
ATOM 884 C C . ARG A 1 109 ? -5.335 20.418 -0.445 1.00 75.75 109 ARG A C 1
ATOM 886 O O . ARG A 1 109 ? -5.564 20.177 -1.620 1.00 75.75 109 ARG A O 1
ATOM 893 N N . SER A 1 110 ? -4.230 21.041 -0.056 1.00 76.44 110 SER A N 1
ATOM 894 C CA . SER A 1 110 ? -3.203 21.527 -0.985 1.00 76.44 110 SER A CA 1
ATOM 895 C C . SER A 1 110 ? -2.141 20.460 -1.276 1.00 76.44 110 SER A C 1
ATOM 897 O O . SER A 1 110 ? -0.949 20.758 -1.244 1.00 76.44 110 SER A O 1
ATOM 899 N N . TYR A 1 111 ? -2.542 19.205 -1.497 1.00 80.31 111 TYR A N 1
ATOM 900 C CA . TYR A 1 111 ? -1.591 18.151 -1.854 1.00 80.31 111 TYR A CA 1
ATOM 901 C C . TYR A 1 111 ? -1.193 18.249 -3.328 1.00 80.31 111 TYR A C 1
ATOM 903 O O . TYR A 1 111 ? -2.013 18.511 -4.204 1.00 80.31 111 TYR A O 1
ATOM 911 N N . HIS A 1 112 ? 0.085 17.993 -3.611 1.00 86.06 112 HIS A N 1
ATOM 912 C CA . HIS A 1 112 ? 0.620 17.897 -4.976 1.00 86.06 112 HIS A CA 1
ATOM 913 C C . HIS A 1 112 ? 0.573 16.460 -5.533 1.00 86.06 112 HIS A C 1
ATOM 915 O O . HIS A 1 112 ? 1.300 16.134 -6.469 1.00 86.06 112 HIS A O 1
ATOM 921 N N . PHE A 1 113 ? -0.240 15.591 -4.932 1.00 91.25 113 PHE A N 1
ATOM 922 C CA . PHE A 1 113 ? -0.441 14.193 -5.310 1.00 91.25 113 PHE A CA 1
ATOM 923 C C . PHE A 1 113 ? -1.881 13.777 -4.986 1.00 91.25 113 PHE A C 1
ATOM 925 O O . PHE A 1 113 ? -2.545 14.434 -4.186 1.00 91.25 113 PHE A O 1
ATOM 932 N N . LYS A 1 114 ? -2.352 12.678 -5.585 1.00 92.56 114 LYS A N 1
ATOM 933 C CA . LYS A 1 114 ? -3.682 12.124 -5.303 1.00 92.56 114 LYS A CA 1
ATOM 934 C C . LYS A 1 114 ? -3.620 11.095 -4.186 1.00 92.56 114 LYS A C 1
ATOM 936 O O . LYS A 1 114 ? -2.821 10.155 -4.252 1.00 92.56 114 LYS A O 1
ATOM 941 N N . LEU A 1 115 ? -4.508 11.205 -3.201 1.00 93.94 115 LEU A N 1
ATOM 942 C CA . LEU A 1 115 ? -4.574 10.235 -2.106 1.00 93.94 115 LEU A CA 1
ATOM 943 C C . LEU A 1 115 ? -4.919 8.829 -2.610 1.00 93.94 115 LEU A C 1
ATOM 945 O O . LEU A 1 115 ? -4.339 7.846 -2.146 1.00 93.94 115 LEU A O 1
ATOM 949 N N . PHE A 1 116 ? -5.821 8.717 -3.587 1.00 94.75 116 PHE A N 1
ATOM 950 C CA . PHE A 1 116 ? -6.220 7.419 -4.131 1.00 94.75 116 PHE A CA 1
ATOM 951 C C . PHE A 1 116 ? -5.061 6.669 -4.808 1.00 94.75 116 PHE A C 1
ATOM 953 O O . PHE A 1 116 ? -4.926 5.454 -4.632 1.00 94.75 116 PHE A O 1
ATOM 960 N N . ASP A 1 117 ? -4.183 7.379 -5.522 1.00 94.88 117 ASP A N 1
ATOM 961 C CA . ASP A 1 117 ? -3.021 6.777 -6.186 1.00 94.88 117 ASP A CA 1
ATOM 962 C C . ASP A 1 117 ? -2.062 6.166 -5.156 1.00 94.88 117 ASP A C 1
ATOM 964 O O . ASP A 1 117 ? -1.600 5.035 -5.318 1.00 94.88 117 ASP A O 1
ATOM 968 N N . VAL A 1 118 ? -1.813 6.874 -4.049 1.00 95.88 118 VAL A N 1
ATOM 969 C CA . VAL A 1 118 ? -0.976 6.367 -2.951 1.00 95.88 118 VAL A CA 1
ATOM 970 C C . VAL A 1 118 ? -1.648 5.179 -2.260 1.00 95.88 118 VAL A C 1
ATOM 972 O O . VAL A 1 118 ? -1.002 4.153 -2.035 1.00 95.88 118 VAL A O 1
ATOM 975 N N . LEU A 1 119 ? -2.943 5.285 -1.937 1.00 95.62 119 LEU A N 1
ATOM 976 C CA . LEU A 1 119 ? -3.690 4.228 -1.251 1.00 95.62 119 LEU A CA 1
ATOM 977 C C . LEU A 1 119 ? -3.704 2.932 -2.067 1.00 95.62 119 LEU A C 1
ATOM 979 O O . LEU A 1 119 ? -3.352 1.867 -1.558 1.00 95.62 119 LEU A O 1
ATOM 983 N N . SER A 1 120 ? -4.087 3.026 -3.339 1.00 95.81 120 SER A N 1
ATOM 984 C CA . SER A 1 120 ? -4.179 1.877 -4.238 1.00 95.81 120 SER A CA 1
ATOM 985 C C . SER A 1 120 ? -2.812 1.224 -4.452 1.00 95.81 120 SER A C 1
ATOM 987 O O . SER A 1 120 ? -2.693 0.007 -4.298 1.00 95.81 120 SER A O 1
ATOM 989 N N . ALA A 1 121 ? -1.752 2.009 -4.677 1.00 96.19 121 ALA A N 1
ATOM 990 C CA . ALA A 1 121 ? -0.391 1.492 -4.803 1.00 96.19 121 ALA A CA 1
ATOM 991 C C . ALA A 1 121 ? 0.079 0.757 -3.536 1.00 96.19 121 ALA A C 1
ATOM 993 O O . ALA A 1 121 ? 0.668 -0.323 -3.633 1.00 96.19 121 ALA A O 1
ATOM 994 N N . LEU A 1 122 ? -0.214 1.294 -2.344 1.00 96.62 122 LEU A N 1
ATOM 995 C CA . LEU A 1 122 ? 0.114 0.649 -1.069 1.00 96.62 122 LEU A CA 1
ATOM 996 C C . LEU A 1 122 ? -0.644 -0.670 -0.870 1.00 96.62 122 LEU A C 1
ATOM 998 O O . LEU A 1 122 ? -0.042 -1.643 -0.407 1.00 96.62 122 LEU A O 1
ATOM 1002 N N . ILE A 1 123 ? -1.931 -0.725 -1.227 1.00 95.81 123 ILE A N 1
ATOM 1003 C CA . ILE A 1 123 ? -2.748 -1.947 -1.155 1.00 95.81 123 ILE A CA 1
ATOM 1004 C C . ILE A 1 123 ? -2.185 -3.013 -2.102 1.00 95.81 123 ILE A C 1
ATOM 1006 O O . ILE A 1 123 ? -1.906 -4.137 -1.675 1.00 95.81 123 ILE A O 1
ATOM 1010 N N . TYR A 1 124 ? -1.960 -2.659 -3.370 1.00 96.19 124 TYR A N 1
ATOM 1011 C CA . TYR A 1 124 ? -1.439 -3.582 -4.380 1.00 96.19 124 TYR A CA 1
ATOM 1012 C C . TYR A 1 124 ? -0.067 -4.121 -3.989 1.00 96.19 124 TYR A C 1
ATOM 1014 O O . TYR A 1 124 ? 0.155 -5.333 -4.001 1.00 96.19 124 TYR A O 1
ATOM 1022 N N . ALA A 1 125 ? 0.845 -3.236 -3.586 1.00 95.88 125 ALA A N 1
ATOM 1023 C CA . ALA A 1 125 ? 2.187 -3.629 -3.194 1.00 95.88 125 ALA A CA 1
ATOM 1024 C C . ALA A 1 125 ? 2.188 -4.529 -1.954 1.00 95.88 125 ALA A C 1
ATOM 1026 O O . ALA A 1 125 ? 2.944 -5.499 -1.912 1.00 95.88 125 ALA A O 1
ATOM 1027 N N . ARG A 1 126 ? 1.320 -4.260 -0.965 1.00 96.00 126 ARG A N 1
ATOM 1028 C CA . ARG A 1 126 ? 1.222 -5.088 0.243 1.00 96.00 126 ARG A CA 1
ATOM 1029 C C . ARG A 1 126 ? 0.798 -6.518 -0.079 1.00 96.00 126 ARG A C 1
ATOM 1031 O O . ARG A 1 126 ? 1.338 -7.429 0.535 1.00 96.00 126 ARG A O 1
ATOM 1038 N N . ILE A 1 127 ? -0.131 -6.707 -1.015 1.00 94.94 127 ILE A N 1
ATOM 1039 C CA . ILE A 1 127 ? -0.599 -8.039 -1.428 1.00 94.94 127 ILE A CA 1
ATOM 1040 C C . ILE A 1 127 ? 0.464 -8.763 -2.260 1.00 94.94 127 ILE A C 1
ATOM 1042 O O . ILE A 1 127 ? 0.675 -9.957 -2.074 1.00 94.94 127 ILE A O 1
ATOM 1046 N N . LEU A 1 128 ? 1.157 -8.048 -3.149 1.00 94.69 128 LEU A N 1
ATOM 1047 C CA . LEU A 1 128 ? 2.188 -8.632 -4.008 1.00 94.69 128 LEU A CA 1
ATOM 1048 C C . LEU A 1 128 ? 3.455 -9.035 -3.245 1.00 94.69 128 LEU A C 1
ATOM 1050 O O . LEU A 1 128 ? 3.965 -10.139 -3.422 1.00 94.69 128 LEU A O 1
ATOM 1054 N N . LYS A 1 129 ? 4.005 -8.120 -2.444 1.00 95.00 129 LYS A N 1
ATOM 1055 C CA . LYS A 1 129 ? 5.270 -8.308 -1.727 1.00 95.00 129 LYS A CA 1
ATOM 1056 C C . LYS A 1 129 ? 5.262 -7.464 -0.448 1.00 95.00 129 LYS A C 1
ATOM 1058 O O . LYS A 1 129 ? 5.703 -6.313 -0.472 1.00 95.00 129 LYS A O 1
ATOM 1063 N N . PRO A 1 130 ? 4.806 -8.018 0.690 1.00 96.06 130 PRO A N 1
ATOM 1064 C CA . PRO A 1 130 ? 4.864 -7.324 1.969 1.00 96.06 130 PRO A CA 1
ATOM 1065 C C . PRO A 1 130 ? 6.314 -6.971 2.338 1.00 96.06 130 PRO A C 1
ATOM 1067 O O . PRO A 1 130 ? 7.136 -7.846 2.601 1.00 96.06 130 PRO A O 1
ATOM 1070 N N . CYS A 1 131 ? 6.643 -5.681 2.369 1.00 96.44 131 CYS A N 1
ATOM 1071 C CA . CYS A 1 131 ? 7.969 -5.192 2.749 1.00 96.44 131 CYS A CA 1
ATOM 1072 C C . CYS A 1 131 ? 7.889 -3.801 3.409 1.00 96.44 131 CYS A C 1
ATOM 1074 O O . CYS A 1 131 ? 6.800 -3.280 3.677 1.00 96.44 131 CYS A O 1
ATOM 1076 N N . SER A 1 132 ? 9.044 -3.203 3.728 1.00 96.62 132 SER A N 1
ATOM 1077 C CA . SER A 1 132 ? 9.101 -1.841 4.275 1.00 96.62 132 SER A CA 1
ATOM 1078 C C . SER A 1 132 ? 8.539 -0.820 3.279 1.00 96.62 132 SER A C 1
ATOM 1080 O O . SER A 1 132 ? 8.507 -1.076 2.077 1.00 96.62 132 SER A O 1
ATOM 1082 N N . LYS A 1 133 ? 8.114 0.359 3.752 1.00 96.31 133 LYS A N 1
ATOM 1083 C CA . LYS A 1 133 ? 7.599 1.429 2.874 1.00 96.31 133 LYS A CA 1
ATOM 1084 C C . LYS A 1 133 ? 8.644 1.886 1.855 1.00 96.31 133 LYS A C 1
ATOM 1086 O O . LYS A 1 133 ? 8.320 2.056 0.687 1.00 96.31 133 LYS A O 1
ATOM 1091 N N . TYR A 1 134 ? 9.901 1.962 2.284 1.00 96.62 134 TYR A N 1
ATOM 1092 C CA . TYR A 1 134 ? 11.038 2.231 1.410 1.00 96.62 134 TYR A CA 1
ATOM 1093 C C . TYR A 1 134 ? 11.154 1.195 0.280 1.00 96.62 134 TYR A C 1
ATOM 1095 O O . TYR A 1 134 ? 11.107 1.547 -0.895 1.00 96.62 134 TYR A O 1
ATOM 1103 N N . LYS A 1 135 ? 11.207 -0.104 0.614 1.00 96.12 135 LYS A N 1
ATOM 1104 C CA . LYS A 1 135 ? 11.262 -1.169 -0.402 1.00 96.12 135 LYS A CA 1
ATOM 1105 C C . LYS A 1 135 ? 9.997 -1.233 -1.251 1.00 96.12 135 LYS A C 1
ATOM 1107 O O . LYS A 1 135 ? 10.076 -1.523 -2.434 1.00 96.12 135 LYS A O 1
ATOM 1112 N N . THR A 1 136 ? 8.837 -0.936 -0.671 1.00 96.44 136 THR A N 1
ATOM 1113 C CA . THR A 1 136 ? 7.568 -0.852 -1.402 1.00 96.44 136 THR A CA 1
ATOM 1114 C C . THR A 1 136 ? 7.689 0.167 -2.532 1.00 96.44 136 THR A C 1
ATOM 1116 O O . THR A 1 136 ? 7.380 -0.152 -3.679 1.00 96.44 136 THR A O 1
ATOM 1119 N N . TYR A 1 137 ? 8.201 1.359 -2.223 1.00 95.88 137 TYR A N 1
ATOM 1120 C CA . TYR A 1 137 ? 8.349 2.438 -3.191 1.00 95.88 137 TYR A CA 1
ATOM 1121 C C . TYR A 1 137 ? 9.397 2.145 -4.269 1.00 95.88 137 TYR A C 1
ATOM 1123 O O . TYR A 1 137 ? 9.108 2.329 -5.443 1.00 95.88 137 TYR A O 1
ATOM 1131 N N . PHE A 1 138 ? 10.584 1.653 -3.904 1.00 92.56 138 PHE A N 1
ATOM 1132 C CA . PHE A 1 138 ? 11.673 1.468 -4.875 1.00 92.56 138 PHE A CA 1
ATOM 1133 C C . PHE A 1 138 ? 11.665 0.111 -5.594 1.00 92.56 138 PHE A C 1
ATOM 1135 O O . PHE A 1 138 ? 12.144 0.016 -6.719 1.00 92.56 138 PHE A O 1
ATOM 1142 N N . GLU A 1 139 ? 11.130 -0.948 -4.978 1.00 91.44 139 GLU A N 1
ATOM 1143 C CA . GLU A 1 139 ? 11.225 -2.318 -5.510 1.00 91.44 139 GLU A CA 1
ATOM 1144 C C . GLU A 1 139 ? 9.881 -2.930 -5.930 1.00 91.44 139 GLU A C 1
ATOM 1146 O O . GLU A 1 139 ? 9.876 -4.007 -6.530 1.00 91.44 139 GLU A O 1
ATOM 1151 N N . VAL A 1 140 ? 8.737 -2.319 -5.593 1.00 94.12 140 VAL A N 1
ATOM 1152 C CA . VAL A 1 140 ? 7.414 -2.912 -5.875 1.00 94.12 140 VAL A CA 1
ATOM 1153 C C . VAL A 1 140 ? 6.557 -2.015 -6.755 1.00 94.12 140 VAL A C 1
ATOM 1155 O O . VAL A 1 140 ? 6.124 -2.454 -7.818 1.00 94.12 140 VAL A O 1
ATOM 1158 N N . ILE A 1 141 ? 6.352 -0.759 -6.355 1.00 94.44 141 ILE A N 1
ATOM 1159 C CA . ILE A 1 141 ? 5.527 0.210 -7.092 1.00 94.44 141 ILE A CA 1
ATOM 1160 C C . ILE A 1 141 ? 5.963 0.391 -8.564 1.00 94.44 141 ILE A C 1
ATOM 1162 O O . ILE A 1 141 ? 5.081 0.382 -9.422 1.00 94.44 141 ILE A O 1
ATOM 1166 N N . PRO A 1 142 ? 7.266 0.443 -8.922 1.00 92.12 142 PRO A N 1
ATOM 1167 C CA . PRO A 1 142 ? 7.696 0.603 -10.319 1.00 92.12 142 PRO A CA 1
ATOM 1168 C C . PRO A 1 142 ? 7.266 -0.552 -11.239 1.00 92.12 142 PRO A C 1
ATOM 1170 O O . PRO A 1 142 ? 7.175 -0.399 -12.461 1.00 92.12 142 PRO A O 1
ATOM 1173 N N . TYR A 1 143 ? 6.967 -1.710 -10.648 1.00 92.06 143 TYR A N 1
ATOM 1174 C CA . TYR A 1 143 ? 6.527 -2.920 -11.336 1.00 92.06 143 TYR A CA 1
ATOM 1175 C C . TYR A 1 143 ? 4.994 -3.058 -11.379 1.00 92.06 143 TYR A C 1
ATOM 1177 O O . TYR A 1 143 ? 4.494 -4.047 -11.912 1.00 92.06 143 TYR A O 1
ATOM 1185 N N . LEU A 1 144 ? 4.221 -2.099 -10.859 1.00 93.19 144 LEU A N 1
ATOM 1186 C CA . LEU A 1 144 ? 2.770 -2.029 -11.078 1.00 93.19 144 LEU A CA 1
ATOM 1187 C C . LEU A 1 144 ? 2.459 -1.554 -12.506 1.00 93.19 144 LEU A C 1
ATOM 1189 O O . LEU A 1 144 ? 3.316 -0.966 -13.167 1.00 93.19 144 LEU A O 1
ATOM 1193 N N . GLU A 1 145 ? 1.247 -1.823 -13.000 1.00 89.31 145 GLU A N 1
ATOM 1194 C CA . GLU A 1 145 ? 0.836 -1.484 -14.373 1.00 89.31 145 GLU A CA 1
ATOM 1195 C C . GLU A 1 145 ? 1.038 0.006 -14.677 1.00 89.31 145 GLU A C 1
ATOM 1197 O O . GLU A 1 145 ? 1.715 0.351 -15.647 1.00 89.31 145 GLU A O 1
ATOM 1202 N N . SER A 1 146 ? 0.493 0.873 -13.822 1.00 82.31 146 SER A N 1
ATOM 1203 C CA . SER A 1 146 ? 0.569 2.323 -13.984 1.00 82.31 146 SER A CA 1
ATOM 1204 C C . SER A 1 146 ? 1.834 2.895 -13.340 1.00 82.31 146 SER A C 1
ATOM 1206 O O . SER A 1 146 ? 2.199 2.471 -12.239 1.00 82.31 146 SER A O 1
ATOM 1208 N N . PRO A 1 147 ? 2.495 3.879 -13.977 1.00 78.31 147 PRO A N 1
ATOM 1209 C CA . PRO A 1 147 ? 3.573 4.620 -13.336 1.00 78.31 147 PRO A CA 1
ATOM 1210 C C . PRO A 1 147 ? 3.039 5.385 -12.118 1.00 78.31 147 PRO A C 1
ATOM 1212 O O . PRO A 1 147 ? 1.913 5.882 -12.131 1.00 78.31 147 PRO A O 1
ATOM 1215 N N . CYS A 1 148 ? 3.847 5.486 -11.063 1.00 80.75 148 CYS A N 1
ATOM 1216 C CA . CYS A 1 148 ? 3.499 6.289 -9.896 1.00 80.75 148 CYS A CA 1
ATOM 1217 C C . CYS A 1 148 ? 3.682 7.783 -10.184 1.00 80.75 148 CYS A C 1
ATOM 1219 O O . CYS A 1 148 ? 4.707 8.197 -10.724 1.00 80.75 148 CYS A O 1
ATOM 1221 N N . CYS A 1 149 ? 2.711 8.596 -9.768 1.00 87.12 149 CYS A N 1
ATOM 1222 C CA . CYS A 1 149 ? 2.736 10.055 -9.917 1.00 87.12 149 CYS A CA 1
ATOM 1223 C C . CYS A 1 149 ? 3.025 10.782 -8.593 1.00 87.12 149 CYS A C 1
ATOM 1225 O O . CYS A 1 149 ? 2.617 11.926 -8.416 1.00 87.12 149 CYS A O 1
ATOM 1227 N N . PHE A 1 150 ? 3.698 10.116 -7.653 1.00 93.44 150 PHE A N 1
ATOM 1228 C CA . PHE A 1 150 ? 4.042 10.662 -6.342 1.00 93.44 150 PHE A CA 1
ATOM 1229 C C . PHE A 1 150 ? 5.470 10.275 -5.946 1.00 93.44 150 PHE A C 1
ATOM 1231 O O . PHE A 1 150 ? 5.957 9.214 -6.334 1.00 93.44 150 PHE A O 1
ATOM 1238 N N . SER A 1 151 ? 6.131 11.130 -5.165 1.00 94.94 151 SER A N 1
ATOM 1239 C CA . SER A 1 151 ? 7.446 10.868 -4.579 1.00 94.94 151 SER A CA 1
ATOM 1240 C C . SER A 1 151 ? 7.357 9.951 -3.353 1.00 94.94 151 SER A C 1
ATOM 1242 O O . SER A 1 151 ? 6.278 9.702 -2.809 1.00 94.94 151 SER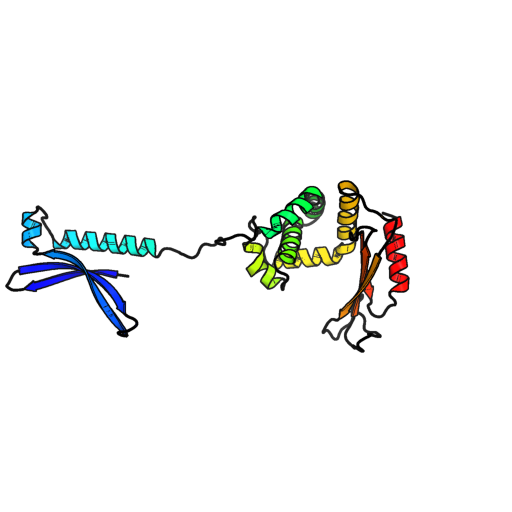 A O 1
ATOM 1244 N N . TYR A 1 152 ? 8.504 9.468 -2.869 1.00 95.75 152 TYR A N 1
ATOM 1245 C CA . TYR A 1 152 ? 8.550 8.708 -1.618 1.00 95.75 152 TYR A CA 1
ATOM 1246 C C . TYR A 1 152 ? 8.042 9.537 -0.428 1.00 95.75 152 TYR A C 1
ATOM 1248 O O . TYR A 1 152 ? 7.271 9.027 0.382 1.00 95.75 152 TYR A O 1
ATOM 1256 N N . ASP A 1 153 ? 8.406 10.819 -0.357 1.00 95.81 153 ASP A N 1
ATOM 1257 C CA . ASP A 1 153 ? 7.953 11.717 0.711 1.00 95.81 153 ASP A CA 1
ATOM 1258 C C . ASP A 1 153 ? 6.434 11.923 0.664 1.00 95.81 153 ASP A C 1
ATOM 1260 O O . ASP A 1 153 ? 5.769 11.848 1.694 1.00 95.81 153 ASP A O 1
ATOM 1264 N N . GLN A 1 154 ? 5.864 12.065 -0.536 1.00 95.56 154 GLN A N 1
ATOM 1265 C CA . GLN A 1 154 ? 4.413 12.148 -0.731 1.00 95.56 154 GLN A CA 1
ATOM 1266 C C . GLN A 1 154 ? 3.701 10.841 -0.348 1.00 95.56 154 GLN A C 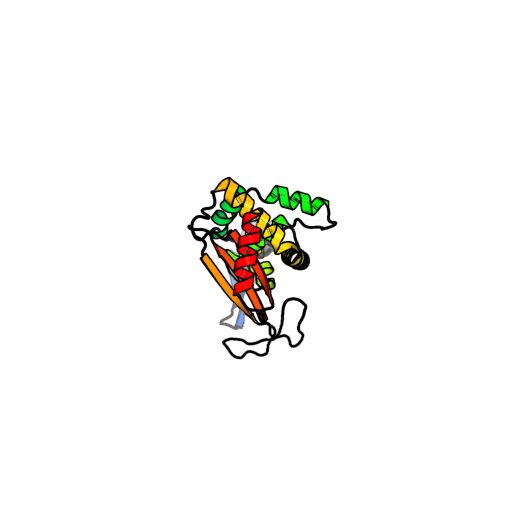1
ATOM 1268 O O . GLN A 1 154 ? 2.611 10.871 0.221 1.00 95.56 154 GLN A O 1
ATOM 1273 N N . LEU A 1 155 ? 4.320 9.676 -0.582 1.00 96.38 155 LEU A N 1
ATOM 1274 C CA . LEU A 1 155 ? 3.800 8.400 -0.078 1.00 96.38 155 LEU A CA 1
ATOM 1275 C C . LEU A 1 155 ? 3.750 8.383 1.457 1.00 96.38 155 LEU A C 1
ATOM 1277 O O . LEU A 1 155 ? 2.779 7.879 2.025 1.00 96.38 155 LEU A O 1
ATOM 1281 N N . LEU A 1 156 ? 4.773 8.912 2.137 1.00 96.31 156 LEU A N 1
ATOM 1282 C CA . LEU A 1 156 ? 4.787 9.003 3.602 1.00 96.31 156 LEU A CA 1
ATOM 1283 C C . LEU A 1 156 ? 3.754 10.010 4.124 1.00 96.31 156 LEU A C 1
ATOM 1285 O O . LEU A 1 156 ? 3.084 9.728 5.117 1.00 96.31 156 LEU A O 1
ATOM 1289 N N . GLU A 1 157 ? 3.576 11.137 3.440 1.00 94.38 157 GLU A N 1
ATOM 1290 C CA . GLU A 1 157 ? 2.545 12.131 3.751 1.00 94.38 157 GLU A CA 1
ATOM 1291 C C . GLU A 1 157 ? 1.134 11.533 3.623 1.00 94.38 157 GLU A C 1
ATOM 1293 O O . GLU A 1 157 ? 0.323 11.643 4.546 1.00 94.38 157 GLU A O 1
ATOM 1298 N N . GLY A 1 158 ? 0.869 10.798 2.538 1.00 94.75 158 GLY A N 1
ATOM 1299 C CA . GLY A 1 158 ? -0.370 10.039 2.365 1.00 94.75 158 GLY A CA 1
ATOM 1300 C C . GLY A 1 158 ? -0.571 8.987 3.460 1.00 94.75 158 GLY A C 1
ATOM 1301 O O . GLY A 1 158 ? -1.671 8.848 3.990 1.00 94.75 158 GLY A O 1
ATOM 1302 N N . LEU A 1 159 ? 0.493 8.286 3.869 1.00 95.19 159 LEU A N 1
ATOM 1303 C CA . LEU A 1 159 ? 0.426 7.317 4.966 1.00 95.19 159 LEU A CA 1
ATOM 1304 C C . LEU A 1 159 ? 0.035 7.975 6.297 1.00 95.19 159 LEU A C 1
ATOM 1306 O O . LEU A 1 159 ? -0.778 7.405 7.024 1.00 95.19 159 LEU A O 1
ATOM 1310 N N . SER A 1 160 ? 0.576 9.160 6.596 1.00 94.06 160 SER A N 1
ATOM 1311 C CA . SER A 1 160 ? 0.178 9.942 7.773 1.00 94.06 160 SER A CA 1
ATOM 1312 C C . SER A 1 160 ? -1.307 10.281 7.715 1.00 94.06 160 SER A C 1
ATOM 1314 O O . SER A 1 160 ? -2.036 10.011 8.665 1.00 94.06 160 SER A O 1
ATOM 1316 N N . TYR A 1 161 ? -1.781 10.773 6.566 1.00 93.88 161 TYR A N 1
ATOM 1317 C CA . TYR A 1 161 ? -3.195 11.081 6.370 1.00 93.88 161 TYR A CA 1
ATOM 1318 C C . TYR A 1 161 ? -4.102 9.868 6.614 1.00 93.88 161 TYR A C 1
ATOM 1320 O O . TYR A 1 161 ? -5.113 9.991 7.312 1.00 93.88 161 TYR A O 1
ATOM 1328 N N . PHE A 1 162 ? -3.751 8.701 6.063 1.00 94.75 162 PHE A N 1
ATOM 1329 C CA . PHE A 1 162 ? -4.535 7.483 6.263 1.00 94.75 162 PHE A CA 1
ATOM 1330 C C . PHE A 1 162 ? -4.536 7.037 7.722 1.00 94.75 162 PHE A C 1
ATOM 1332 O O . PHE A 1 162 ? -5.569 6.583 8.200 1.00 94.75 162 PHE A O 1
ATOM 1339 N N . GLY A 1 163 ? -3.412 7.182 8.429 1.00 93.12 163 GLY A N 1
ATOM 1340 C CA . GLY A 1 163 ? -3.329 6.908 9.863 1.00 93.12 163 GLY A CA 1
ATOM 1341 C C . GLY A 1 163 ? -4.267 7.803 10.672 1.00 93.12 163 GLY A C 1
ATOM 1342 O O . GLY A 1 163 ? -5.076 7.297 11.443 1.00 93.12 163 GLY A O 1
ATOM 1343 N N . ASP A 1 164 ? -4.233 9.111 10.425 1.00 92.31 164 ASP A N 1
ATOM 1344 C CA . ASP A 1 164 ? -5.050 10.096 11.148 1.00 92.31 164 ASP A CA 1
ATOM 1345 C C . ASP A 1 164 ? -6.556 9.969 10.854 1.00 92.31 164 ASP A C 1
ATOM 1347 O O . ASP A 1 164 ? -7.390 10.447 11.620 1.00 92.31 164 ASP A O 1
ATOM 1351 N N . ASN A 1 165 ? -6.922 9.351 9.726 1.00 93.31 165 ASN A N 1
ATOM 1352 C CA . ASN A 1 165 ? -8.306 9.248 9.251 1.00 93.31 165 ASN A CA 1
ATOM 1353 C C . ASN A 1 165 ? -8.770 7.795 9.068 1.00 93.31 165 ASN A C 1
ATOM 1355 O O . ASN A 1 165 ? -9.751 7.556 8.359 1.00 93.31 165 ASN A O 1
ATOM 1359 N N . TYR A 1 166 ? -8.089 6.827 9.689 1.00 92.94 166 TYR A N 1
ATOM 1360 C CA . TYR A 1 166 ? -8.307 5.407 9.409 1.00 92.94 166 TYR A CA 1
ATOM 1361 C C . TYR A 1 166 ? -9.760 4.971 9.652 1.00 92.94 166 TYR A C 1
ATOM 1363 O O . TYR A 1 166 ? -10.293 4.209 8.854 1.00 92.94 166 TYR A O 1
ATOM 1371 N N . GLU A 1 167 ? -10.422 5.487 10.695 1.00 91.19 167 GLU A N 1
ATOM 1372 C CA . GLU A 1 167 ? -11.810 5.126 11.025 1.00 91.19 167 GLU A CA 1
ATOM 1373 C C . GLU A 1 167 ? -12.774 5.491 9.891 1.00 91.19 167 GLU A C 1
ATOM 1375 O O . GLU A 1 167 ? -13.569 4.659 9.462 1.00 91.19 167 GLU A O 1
ATOM 1380 N N . LYS A 1 168 ? -12.637 6.701 9.331 1.00 92.00 168 LYS A N 1
ATOM 1381 C CA . LYS A 1 168 ? -13.444 7.155 8.185 1.00 92.00 168 LYS A CA 1
ATOM 1382 C C . LYS A 1 168 ? -13.172 6.317 6.943 1.00 92.00 168 LYS A C 1
ATOM 1384 O O . LYS A 1 168 ? -14.084 6.018 6.182 1.00 92.00 168 LYS A O 1
ATOM 1389 N N . ILE A 1 169 ? -11.913 5.941 6.722 1.00 93.56 169 ILE A N 1
ATOM 1390 C CA . ILE A 1 169 ? -11.539 5.094 5.587 1.00 93.56 169 ILE A CA 1
ATOM 1391 C C . ILE A 1 169 ? -12.178 3.713 5.745 1.00 93.56 169 ILE A C 1
ATOM 1393 O O . ILE A 1 169 ? -12.791 3.222 4.803 1.00 93.56 169 ILE A O 1
ATOM 1397 N N . VAL A 1 170 ? -12.095 3.107 6.931 1.00 92.12 170 VAL A N 1
ATOM 1398 C CA . VAL A 1 170 ? -12.750 1.826 7.232 1.00 92.12 170 VAL A CA 1
ATOM 1399 C C . VAL A 1 170 ? -14.256 1.927 7.000 1.00 92.12 170 VAL A C 1
ATOM 1401 O O . VAL A 1 170 ? -14.801 1.083 6.299 1.00 92.12 170 VAL A O 1
ATOM 1404 N N . GLU A 1 171 ? -14.911 2.982 7.487 1.00 91.38 171 GLU A N 1
ATOM 1405 C CA . GLU A 1 171 ? -16.342 3.230 7.265 1.00 91.38 171 GLU A CA 1
ATOM 1406 C C . GLU A 1 171 ? -16.698 3.313 5.771 1.00 91.38 171 GLU A C 1
ATOM 1408 O O . GLU A 1 171 ? -17.629 2.643 5.320 1.00 91.38 171 GLU A O 1
ATOM 1413 N N . ILE A 1 172 ? -15.927 4.067 4.976 1.00 93.00 172 ILE A N 1
ATOM 1414 C CA . ILE A 1 172 ? -16.112 4.166 3.519 1.00 93.00 172 ILE A CA 1
ATOM 1415 C C . ILE A 1 172 ? -16.037 2.778 2.872 1.00 93.00 172 ILE A C 1
ATOM 1417 O O . ILE A 1 172 ? -16.920 2.405 2.097 1.00 93.00 172 ILE A O 1
ATOM 1421 N N . PHE A 1 173 ? -15.004 1.995 3.193 1.00 93.69 173 PHE A N 1
ATOM 1422 C CA . PHE A 1 173 ? -14.829 0.658 2.628 1.00 93.69 173 PHE A CA 1
ATOM 1423 C C . PHE A 1 173 ? -15.930 -0.308 3.076 1.00 93.69 173 PHE A C 1
ATOM 1425 O O . PHE A 1 173 ? -16.446 -1.050 2.238 1.00 93.69 173 PHE A O 1
ATOM 1432 N N . SER A 1 174 ? -16.327 -0.288 4.349 1.00 91.12 174 SER A N 1
ATOM 1433 C CA . SER A 1 174 ? -17.409 -1.123 4.879 1.00 91.12 174 SER A CA 1
ATOM 1434 C C . SER A 1 174 ? -18.740 -0.810 4.200 1.00 91.12 174 SER A C 1
ATOM 1436 O O . SER A 1 174 ? -19.415 -1.726 3.721 1.00 91.12 174 SER A O 1
ATOM 1438 N N . LYS A 1 175 ? -19.084 0.477 4.060 1.00 92.19 175 LYS A N 1
ATOM 1439 C CA . LYS A 1 175 ? -20.301 0.926 3.373 1.00 92.19 175 LYS A CA 1
ATOM 1440 C C . LYS A 1 175 ? -20.328 0.475 1.913 1.00 92.19 175 LYS A C 1
ATOM 1442 O O . LYS A 1 175 ? -21.278 -0.185 1.496 1.00 92.19 175 LYS A O 1
ATOM 1447 N N . LEU A 1 176 ? -19.276 0.771 1.149 1.00 94.25 176 LEU A N 1
ATOM 1448 C CA . LEU A 1 176 ? -19.205 0.402 -0.270 1.00 94.25 176 LEU A CA 1
ATOM 1449 C C . LEU A 1 176 ? -19.191 -1.118 -0.465 1.00 94.25 176 LEU A C 1
ATOM 1451 O O . LEU A 1 176 ? -19.795 -1.639 -1.403 1.00 94.25 176 LEU A O 1
ATOM 1455 N N . THR A 1 177 ? -18.548 -1.855 0.442 1.00 93.56 177 THR A N 1
ATOM 1456 C CA . THR A 1 177 ? -18.563 -3.322 0.419 1.00 93.56 177 THR A CA 1
ATOM 1457 C C . THR A 1 177 ? -19.974 -3.857 0.641 1.00 93.56 177 THR A C 1
ATOM 1459 O O . THR A 1 177 ? -20.409 -4.739 -0.103 1.00 93.56 177 THR A O 1
ATOM 1462 N N . ASN A 1 178 ? -20.721 -3.296 1.596 1.00 92.56 178 ASN A N 1
ATOM 1463 C CA . ASN A 1 178 ? -22.116 -3.657 1.831 1.00 92.56 178 ASN A CA 1
ATOM 1464 C C . ASN A 1 178 ? -22.999 -3.364 0.613 1.00 92.56 178 ASN A C 1
ATOM 1466 O O . ASN A 1 178 ? -23.749 -4.231 0.173 1.00 92.56 178 ASN A O 1
ATOM 1470 N N . GLU A 1 179 ? -22.865 -2.182 0.014 1.00 93.88 179 GLU A N 1
ATOM 1471 C CA . GLU A 1 179 ? -23.644 -1.790 -1.165 1.00 93.88 179 GLU A CA 1
ATOM 1472 C C . GLU A 1 179 ? -23.371 -2.692 -2.382 1.00 93.88 179 GLU A C 1
ATOM 1474 O O . GLU A 1 179 ? -24.292 -3.020 -3.130 1.00 93.88 179 GLU A O 1
ATOM 1479 N N . LYS A 1 180 ? -22.118 -3.117 -2.596 1.00 94.38 180 LYS A N 1
ATOM 1480 C CA . LYS A 1 180 ? -21.721 -3.892 -3.788 1.00 94.38 180 LYS A CA 1
ATOM 1481 C C . LYS A 1 180 ? -21.824 -5.408 -3.621 1.00 94.38 180 LYS A C 1
ATOM 1483 O O . LYS A 1 180 ? -22.042 -6.104 -4.614 1.00 94.38 180 LYS A O 1
ATOM 1488 N N . TYR A 1 181 ? -21.617 -5.930 -2.413 1.00 91.94 181 TYR A N 1
ATOM 1489 C CA . TYR A 1 181 ? -21.480 -7.371 -2.154 1.00 91.94 181 TYR A CA 1
ATOM 1490 C C . TYR A 1 181 ? -22.385 -7.894 -1.026 1.00 91.94 181 TYR A C 1
ATOM 1492 O O . TYR A 1 181 ? -22.426 -9.113 -0.797 1.00 91.94 181 TYR A O 1
ATOM 1500 N N . GLY A 1 182 ? -23.090 -7.000 -0.326 1.00 91.25 182 GLY A N 1
ATOM 1501 C CA . GLY A 1 182 ? -23.802 -7.277 0.921 1.00 91.25 182 GLY A CA 1
ATOM 1502 C C . GLY A 1 182 ? -22.849 -7.582 2.077 1.00 91.25 182 GLY A C 1
ATOM 1503 O O . GLY A 1 182 ? -21.761 -8.109 1.869 1.00 91.25 182 GLY A O 1
ATOM 1504 N N . LEU A 1 183 ? -23.253 -7.306 3.309 1.00 89.31 183 LEU A N 1
ATOM 1505 C CA . LEU A 1 183 ? -22.617 -7.832 4.519 1.00 89.31 183 LEU A CA 1
ATOM 1506 C C . LEU A 1 183 ? -23.599 -8.749 5.253 1.00 89.31 183 LEU A C 1
ATOM 1508 O O . LEU A 1 183 ? -24.814 -8.580 5.152 1.00 89.31 183 LEU A O 1
ATOM 1512 N N . HIS A 1 184 ? -23.078 -9.734 5.986 1.00 89.75 184 HIS A N 1
ATOM 1513 C CA . HIS A 1 184 ? -23.881 -10.735 6.700 1.00 89.75 184 HIS A CA 1
ATOM 1514 C C . HIS A 1 184 ? -23.665 -10.623 8.213 1.00 89.75 184 HIS A C 1
ATOM 1516 O O . HIS A 1 184 ? -22.906 -11.408 8.784 1.00 89.75 184 HIS A O 1
ATOM 1522 N N . PRO A 1 185 ? -24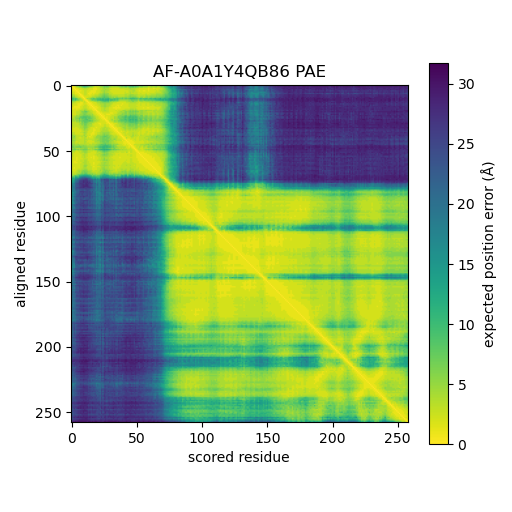.333 -9.675 8.896 1.00 83.56 185 PRO A N 1
ATOM 1523 C CA . PRO A 1 185 ? -24.120 -9.411 10.321 1.00 83.56 185 PRO A CA 1
ATOM 1524 C C . PRO A 1 185 ? -24.787 -10.444 11.247 1.00 83.56 185 PRO A C 1
ATOM 1526 O O . PRO A 1 185 ? -24.868 -10.228 12.453 1.00 83.56 185 PRO A O 1
ATOM 1529 N N . SER A 1 186 ? -25.293 -11.561 10.711 1.00 88.62 186 SER A N 1
ATOM 1530 C CA . SER A 1 186 ? -25.955 -12.610 11.497 1.00 88.62 186 SER A CA 1
ATOM 1531 C C . SER A 1 186 ? -25.023 -13.267 12.517 1.00 88.62 186 SER A C 1
ATOM 1533 O O . SER A 1 186 ? -25.477 -13.716 13.565 1.00 88.62 186 SER A O 1
ATOM 1535 N N . VAL A 1 187 ? -23.728 -13.333 12.200 1.00 89.81 187 VAL A N 1
ATOM 1536 C CA . VAL A 1 187 ? -22.653 -13.805 13.078 1.00 89.81 187 VAL A CA 1
ATOM 1537 C C . VAL A 1 187 ? -21.480 -12.845 12.918 1.00 89.81 187 VAL A C 1
ATOM 1539 O O . VAL A 1 187 ? -21.157 -12.464 11.796 1.00 89.81 187 VAL A O 1
ATOM 1542 N N . GLY A 1 188 ? -20.860 -12.455 14.029 1.00 88.75 188 GLY A N 1
ATOM 1543 C CA . GLY A 1 188 ? -19.650 -11.640 14.031 1.00 88.75 188 GLY A CA 1
ATOM 1544 C C . GLY A 1 188 ? -18.476 -12.412 14.622 1.00 88.75 188 GLY A C 1
ATOM 1545 O O . GLY A 1 188 ? -18.625 -13.039 15.672 1.00 88.75 188 GLY A O 1
ATOM 1546 N N . TYR A 1 189 ? -17.316 -12.346 13.973 1.00 91.06 189 TYR A N 1
ATOM 1547 C CA . TYR A 1 189 ? -16.053 -12.843 14.521 1.00 91.06 189 TYR A CA 1
ATOM 1548 C C . TYR A 1 189 ? -15.197 -11.660 14.938 1.00 91.06 189 TYR A C 1
ATOM 1550 O O . TYR A 1 189 ? -14.935 -10.772 14.131 1.00 91.06 189 TYR A O 1
ATOM 1558 N N . PHE A 1 190 ? -14.765 -11.652 16.192 1.00 90.00 190 PHE A N 1
ATOM 1559 C CA . PHE A 1 190 ? -13.910 -10.604 16.718 1.00 90.00 190 PHE A CA 1
ATOM 1560 C C . PHE A 1 190 ? -12.567 -11.195 17.118 1.00 90.00 190 PHE A C 1
ATOM 1562 O O . PHE A 1 190 ? -12.529 -12.181 17.856 1.00 90.00 190 PHE A O 1
ATOM 1569 N N .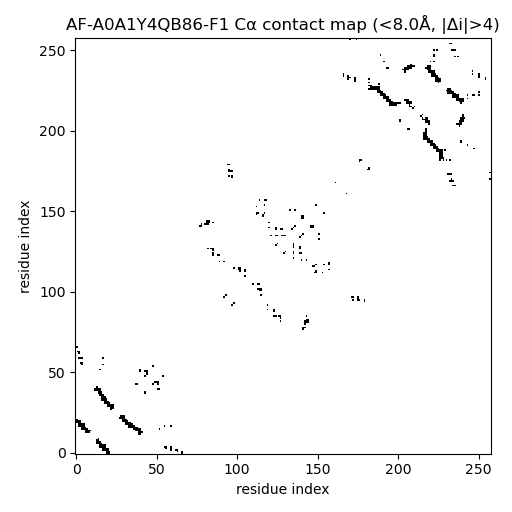 ASP A 1 191 ? -11.492 -10.573 16.649 1.00 89.44 191 ASP A N 1
ATOM 1570 C CA . ASP A 1 191 ? -10.133 -10.917 17.041 1.00 89.44 191 ASP A CA 1
ATOM 1571 C C . ASP A 1 191 ? -9.363 -9.668 17.473 1.00 89.44 191 ASP A C 1
ATOM 1573 O O . ASP A 1 191 ? -9.580 -8.565 16.956 1.00 89.44 191 ASP A O 1
ATOM 1577 N N . CYS A 1 192 ? -8.465 -9.858 18.437 1.00 87.12 192 CYS A N 1
ATOM 1578 C CA . CYS A 1 192 ? -7.614 -8.810 18.972 1.00 87.12 192 CYS A CA 1
ATOM 1579 C C . CYS A 1 192 ? -6.146 -9.178 18.814 1.00 87.12 192 CYS A C 1
ATOM 1581 O O . CYS A 1 192 ? -5.682 -10.194 19.330 1.00 87.12 192 CYS A O 1
ATOM 1583 N N . THR A 1 193 ? -5.390 -8.284 18.183 1.00 86.19 193 THR A N 1
ATOM 1584 C CA . THR A 1 193 ? -3.933 -8.380 18.113 1.00 86.19 193 THR A CA 1
ATOM 1585 C C . THR A 1 193 ? -3.295 -7.190 18.809 1.00 86.19 193 THR A C 1
ATOM 1587 O O . THR A 1 193 ? -3.782 -6.065 18.717 1.00 86.19 193 THR A O 1
ATOM 1590 N N . ASN A 1 194 ? -2.176 -7.435 19.485 1.00 86.94 194 ASN A N 1
ATOM 1591 C CA . ASN A 1 194 ? -1.380 -6.390 20.111 1.00 86.94 194 ASN A CA 1
ATOM 1592 C C . ASN A 1 194 ? -0.114 -6.149 19.292 1.00 86.94 194 ASN A C 1
ATOM 1594 O O . ASN A 1 194 ? 0.588 -7.089 18.920 1.00 86.94 194 ASN A O 1
ATOM 1598 N N . PHE A 1 195 ? 0.200 -4.883 19.055 1.00 89.81 195 PHE A N 1
ATOM 1599 C CA . PHE A 1 195 ? 1.478 -4.439 18.522 1.00 89.81 195 PHE A CA 1
ATOM 1600 C C . PHE A 1 195 ? 2.335 -3.905 19.664 1.00 89.81 195 PHE A C 1
ATOM 1602 O O . PHE A 1 195 ? 1.842 -3.158 20.507 1.00 89.81 195 PHE A O 1
ATOM 1609 N N . TYR A 1 196 ? 3.615 -4.262 19.677 1.00 88.81 196 TYR A N 1
ATOM 1610 C CA . TYR A 1 196 ? 4.605 -3.646 20.555 1.00 88.81 196 TYR A CA 1
ATOM 1611 C C . TYR A 1 196 ? 5.514 -2.734 19.734 1.00 88.81 196 TYR A C 1
ATOM 1613 O O . TYR A 1 196 ? 5.751 -2.975 18.548 1.00 88.81 196 TYR A O 1
ATOM 1621 N N . PHE A 1 197 ? 6.030 -1.692 20.372 1.00 88.31 197 PHE A N 1
ATOM 1622 C CA . PHE A 1 197 ? 6.931 -0.738 19.739 1.00 88.31 197 PHE A CA 1
ATOM 1623 C C . PHE A 1 197 ? 8.218 -0.648 20.543 1.00 88.31 197 PHE A C 1
ATOM 1625 O O . PHE A 1 197 ? 8.172 -0.430 21.747 1.00 88.31 197 PHE A O 1
ATOM 1632 N N . GLU A 1 198 ? 9.365 -0.757 19.878 1.00 88.00 198 GLU A N 1
ATOM 1633 C CA . GLU A 1 198 ? 10.688 -0.566 20.489 1.00 88.00 198 GLU A CA 1
ATOM 1634 C C . GLU A 1 198 ? 10.963 0.931 20.719 1.00 88.00 198 GLU A C 1
ATOM 1636 O O . GLU A 1 198 ? 11.857 1.533 20.130 1.00 88.00 198 GLU A O 1
ATOM 1641 N N . ILE A 1 199 ? 10.118 1.558 21.536 1.00 86.81 199 ILE A N 1
ATOM 1642 C CA . ILE A 1 199 ? 10.201 2.957 21.946 1.00 86.81 199 ILE A CA 1
ATOM 1643 C C . ILE A 1 199 ? 10.009 3.034 23.458 1.00 86.81 199 ILE A C 1
ATOM 1645 O O . ILE A 1 199 ? 9.172 2.340 24.028 1.00 86.81 199 ILE A O 1
ATOM 1649 N N . ASP A 1 200 ? 10.745 3.918 24.123 1.00 83.81 200 ASP A N 1
ATOM 1650 C CA . ASP A 1 200 ? 10.608 4.059 25.576 1.00 83.81 200 ASP A CA 1
ATOM 1651 C C . ASP A 1 200 ? 9.407 4.914 25.980 1.00 83.81 200 ASP A C 1
ATOM 1653 O O . ASP A 1 200 ? 8.821 4.708 27.051 1.00 83.81 200 ASP A O 1
ATOM 1657 N N . LYS A 1 201 ? 9.071 5.895 25.136 1.00 88.25 201 LYS A N 1
ATOM 1658 C CA . LYS A 1 201 ? 8.084 6.936 25.411 1.00 88.25 201 LYS A CA 1
ATOM 1659 C C . LYS A 1 201 ? 6.686 6.482 24.994 1.00 88.25 201 LYS A C 1
ATOM 1661 O O . LYS A 1 201 ? 6.462 6.137 23.839 1.00 88.25 201 LYS A O 1
ATOM 1666 N N . GLU A 1 202 ? 5.756 6.540 25.940 1.00 88.19 202 GLU A N 1
ATOM 1667 C CA . GLU A 1 202 ? 4.324 6.373 25.683 1.00 88.19 202 GLU A CA 1
ATOM 1668 C C . GLU A 1 202 ? 3.741 7.601 24.975 1.00 88.19 202 GLU A C 1
ATOM 1670 O O . GLU A 1 202 ? 4.222 8.726 25.144 1.00 88.19 202 GLU A O 1
ATOM 1675 N N . ASP A 1 203 ? 2.660 7.395 24.233 1.00 88.12 203 ASP A N 1
ATOM 1676 C CA . ASP A 1 203 ? 1.803 8.471 23.732 1.00 88.12 203 ASP A CA 1
ATOM 1677 C C . ASP A 1 203 ? 0.341 8.190 24.086 1.00 88.12 203 ASP A C 1
ATOM 1679 O O . ASP A 1 203 ? 0.072 7.389 24.980 1.00 88.12 203 ASP A O 1
ATOM 1683 N N . ASP A 1 204 ? -0.606 8.875 23.454 1.00 84.69 204 ASP A N 1
ATOM 1684 C CA . ASP A 1 204 ? -2.025 8.769 23.792 1.00 84.69 204 ASP A CA 1
ATOM 1685 C C . ASP A 1 204 ? -2.593 7.355 23.601 1.00 84.69 204 ASP A C 1
ATOM 1687 O O . ASP A 1 204 ? -3.441 6.939 24.389 1.00 84.69 204 ASP A O 1
ATOM 1691 N N . ILE A 1 205 ? -2.085 6.590 22.629 1.00 86.19 205 ILE A N 1
ATOM 1692 C CA . ILE A 1 205 ? -2.627 5.275 22.247 1.00 86.19 205 ILE A CA 1
ATOM 1693 C C . ILE A 1 205 ? -1.649 4.115 22.469 1.00 86.19 205 ILE A C 1
ATOM 1695 O O . ILE A 1 205 ? -2.068 2.975 22.620 1.00 86.19 205 ILE A O 1
ATOM 1699 N N . ARG A 1 206 ? -0.342 4.366 22.509 1.00 90.19 206 ARG A N 1
ATOM 1700 C CA . ARG A 1 206 ? 0.708 3.384 22.790 1.00 90.19 206 ARG A CA 1
ATOM 1701 C C . ARG A 1 206 ? 1.070 3.500 24.260 1.00 90.19 206 ARG A C 1
ATOM 1703 O O . ARG A 1 206 ? 1.821 4.396 24.655 1.00 90.19 206 ARG A O 1
ATOM 1710 N N . LYS A 1 207 ? 0.537 2.584 25.066 1.00 88.56 207 LYS A N 1
ATOM 1711 C CA . LYS A 1 207 ? 0.683 2.589 26.527 1.00 88.56 207 LYS A CA 1
ATOM 1712 C C . LYS A 1 207 ? 1.362 1.324 27.028 1.00 88.56 207 LYS A C 1
ATOM 1714 O O . LYS A 1 207 ? 1.140 0.233 26.507 1.00 88.56 207 LYS A O 1
ATOM 1719 N N . LYS A 1 208 ? 2.185 1.456 28.059 1.00 87.31 208 LYS A N 1
ATOM 1720 C CA . LYS A 1 208 ? 2.784 0.344 28.793 1.00 87.31 208 LYS A CA 1
ATOM 1721 C C . LYS A 1 208 ? 1.719 -0.310 29.658 1.00 87.31 208 LYS A C 1
ATOM 1723 O O . LYS A 1 208 ? 0.846 0.348 30.228 1.00 87.31 208 LYS A O 1
ATOM 1728 N N . GLY A 1 209 ? 1.809 -1.623 29.783 1.00 81.56 209 GLY A N 1
ATOM 1729 C CA . GLY A 1 209 ? 0.877 -2.373 30.602 1.00 81.56 209 GLY A CA 1
ATOM 1730 C C . GLY A 1 209 ? 1.157 -3.862 30.622 1.00 81.56 209 GLY A C 1
ATOM 1731 O O . GLY A 1 209 ? 2.158 -4.314 30.065 1.00 81.56 209 GLY A O 1
ATOM 1732 N N . PRO A 1 210 ? 0.276 -4.629 31.279 1.00 73.75 210 PRO A N 1
ATOM 1733 C CA . PRO A 1 210 ? 0.411 -6.072 31.371 1.00 73.75 210 PRO A CA 1
ATOM 1734 C C . PRO A 1 210 ? 0.376 -6.701 29.972 1.00 73.75 210 PRO A C 1
ATOM 1736 O O . PRO A 1 210 ? -0.650 -6.689 29.299 1.00 73.75 210 PRO A O 1
ATOM 1739 N N . SER A 1 211 ? 1.498 -7.274 29.541 1.00 73.50 211 SER A N 1
ATOM 1740 C CA . SER A 1 211 ? 1.585 -8.069 28.314 1.00 73.50 211 SER A CA 1
ATOM 1741 C C . SER A 1 211 ? 1.569 -9.556 28.654 1.00 73.50 211 SER A C 1
ATOM 1743 O O . SER A 1 211 ? 2.220 -9.974 29.614 1.00 73.50 211 SER A O 1
ATOM 1745 N N . LYS A 1 212 ? 0.904 -10.377 27.829 1.00 70.50 212 LYS A N 1
ATOM 1746 C CA . LYS A 1 212 ? 0.971 -11.851 27.932 1.00 70.50 212 LYS A CA 1
ATOM 1747 C C . LYS A 1 212 ? 2.415 -12.367 27.866 1.00 70.50 212 LYS A C 1
ATOM 1749 O O . LYS A 1 212 ? 2.727 -13.388 28.466 1.00 70.50 212 LYS A O 1
ATOM 1754 N N . GLU A 1 213 ? 3.292 -11.636 27.179 1.00 76.56 213 GLU A N 1
ATOM 1755 C CA . GLU A 1 213 ? 4.716 -11.952 27.021 1.00 76.56 213 GLU A CA 1
ATOM 1756 C C . GLU A 1 213 ? 5.615 -11.216 28.034 1.00 76.56 213 GLU A C 1
ATOM 1758 O O . GLU A 1 213 ? 6.835 -11.245 27.906 1.00 76.56 213 GLU A O 1
ATOM 1763 N N . ASN A 1 214 ? 5.040 -10.531 29.034 1.00 78.69 214 ASN A N 1
ATOM 1764 C CA . ASN A 1 214 ? 5.762 -9.723 30.030 1.00 78.69 214 ASN A CA 1
ATOM 1765 C C . ASN A 1 214 ? 6.686 -8.637 29.426 1.00 78.69 214 ASN A C 1
ATOM 1767 O O . ASN A 1 214 ? 7.714 -8.271 30.000 1.00 78.69 214 ASN A O 1
ATOM 1771 N N . ARG A 1 215 ? 6.306 -8.119 28.254 1.00 79.38 215 ARG A N 1
ATOM 1772 C CA . ARG A 1 215 ? 6.945 -6.974 27.593 1.00 79.38 215 ARG A CA 1
ATOM 1773 C C . ARG A 1 215 ? 6.685 -5.673 28.352 1.00 79.38 215 ARG A C 1
ATOM 1775 O O . ARG A 1 215 ? 5.594 -5.480 28.888 1.00 79.38 215 ARG A O 1
ATOM 1782 N N . LYS A 1 216 ? 7.690 -4.794 28.397 1.00 84.69 216 LYS A N 1
ATOM 1783 C CA . LYS A 1 216 ? 7.649 -3.487 29.094 1.00 84.69 216 LYS A CA 1
ATOM 1784 C C . LYS A 1 216 ? 7.498 -2.308 28.133 1.00 84.69 216 LYS A C 1
ATOM 1786 O O . LYS A 1 216 ? 7.359 -1.162 28.563 1.00 84.69 216 LYS A O 1
ATOM 1791 N N . GLU A 1 217 ? 7.576 -2.596 26.847 1.00 89.25 217 GLU A N 1
ATOM 1792 C CA . GLU A 1 217 ? 7.413 -1.682 25.738 1.00 89.25 217 GLU A CA 1
ATOM 1793 C C . GLU A 1 217 ? 5.952 -1.210 25.622 1.00 89.25 217 GLU A C 1
ATOM 1795 O O . GLU A 1 217 ? 5.035 -1.958 25.977 1.00 89.25 217 GLU A O 1
ATOM 1800 N N . PRO A 1 218 ? 5.699 0.013 25.121 1.00 90.50 218 PRO A N 1
ATOM 1801 C CA . PRO A 1 218 ? 4.352 0.479 24.826 1.00 90.50 218 PRO A CA 1
ATOM 1802 C C . PRO A 1 218 ? 3.625 -0.442 23.840 1.00 90.50 218 PRO A C 1
ATOM 1804 O O . PRO A 1 218 ? 4.184 -0.869 22.824 1.00 90.50 218 PRO A O 1
ATOM 1807 N N . LEU A 1 219 ? 2.356 -0.712 24.142 1.00 89.44 219 LEU A N 1
ATOM 1808 C CA . LEU A 1 219 ? 1.477 -1.604 23.400 1.00 89.44 219 LEU A CA 1
ATOM 1809 C C . LEU A 1 219 ? 0.338 -0.822 22.744 1.00 89.44 219 LEU A C 1
ATOM 1811 O O . LEU A 1 219 ? -0.211 0.113 23.333 1.00 89.44 219 LEU A O 1
ATOM 1815 N N . LEU A 1 220 ? -0.059 -1.264 21.555 1.00 90.56 220 LEU A N 1
ATOM 1816 C CA . LEU A 1 220 ? -1.258 -0.822 20.847 1.00 90.56 220 LEU A CA 1
ATOM 1817 C C . LEU A 1 220 ? -2.130 -2.039 20.551 1.00 90.56 220 LEU A C 1
ATOM 1819 O O . LEU A 1 220 ? -1.668 -2.980 19.906 1.00 90.56 220 LEU A O 1
ATOM 1823 N N . GLY A 1 221 ? -3.375 -2.012 21.003 1.00 89.75 221 GLY A N 1
ATOM 1824 C CA . GLY A 1 221 ? -4.379 -3.006 20.657 1.00 89.75 221 GLY A CA 1
ATOM 1825 C C . GLY A 1 221 ? -5.051 -2.668 19.331 1.00 89.75 221 GLY A C 1
ATOM 1826 O O . GLY A 1 221 ? -5.327 -1.505 19.033 1.00 89.75 221 GLY A O 1
ATOM 1827 N N . LEU A 1 222 ? -5.325 -3.698 18.539 1.00 90.94 222 LEU A N 1
ATOM 1828 C CA . LEU A 1 222 ? -6.149 -3.644 17.340 1.00 90.94 222 LEU A CA 1
ATOM 1829 C C . LEU A 1 222 ? -7.276 -4.658 17.487 1.00 90.94 222 LEU A C 1
ATOM 1831 O O . LEU A 1 222 ? -7.024 -5.858 17.573 1.00 90.94 222 LEU A O 1
ATOM 1835 N N . GLY A 1 223 ? -8.509 -4.165 17.495 1.00 90.44 223 GLY A N 1
ATOM 1836 C CA . GLY A 1 223 ? -9.716 -4.975 17.395 1.00 90.44 223 GLY A CA 1
ATOM 1837 C C . GLY A 1 223 ? -10.198 -5.013 15.953 1.00 90.44 223 GLY A C 1
ATOM 1838 O O . GLY A 1 223 ? -10.371 -3.961 15.333 1.00 90.44 223 GLY A O 1
ATOM 1839 N N . LEU A 1 224 ? -10.424 -6.214 15.430 1.00 91.75 224 LEU A N 1
ATOM 1840 C CA . LEU A 1 224 ? -10.959 -6.447 14.093 1.00 91.75 224 LEU A CA 1
ATOM 1841 C C . LEU A 1 224 ? -12.272 -7.220 14.203 1.00 91.75 224 LEU A C 1
ATOM 1843 O O . LEU A 1 224 ? -12.315 -8.288 14.812 1.00 91.75 224 LEU A O 1
ATOM 1847 N N . LEU A 1 225 ? -13.331 -6.692 13.591 1.00 90.94 225 LEU A N 1
ATOM 1848 C CA . LEU A 1 225 ? -14.631 -7.349 13.511 1.00 90.94 225 LEU A CA 1
ATOM 1849 C C . LEU A 1 225 ? -14.922 -7.775 12.073 1.00 90.94 225 LEU A C 1
ATOM 1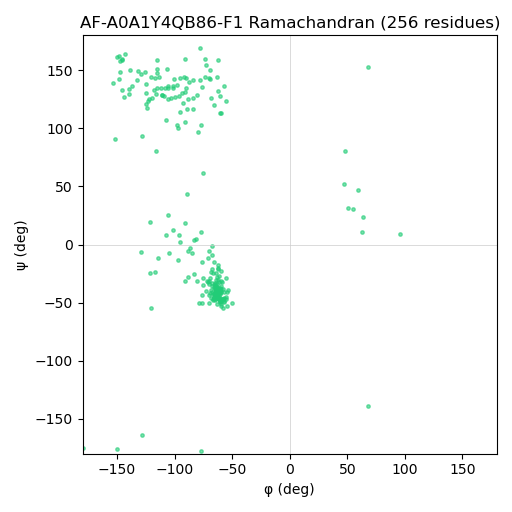851 O O . LEU A 1 225 ? -14.842 -6.968 11.143 1.00 90.94 225 LEU A O 1
ATOM 1855 N N . LEU A 1 226 ? -15.278 -9.046 11.913 1.00 92.50 226 LEU A N 1
ATOM 1856 C CA . LEU A 1 226 ? -15.621 -9.687 10.651 1.00 92.50 226 LEU A CA 1
ATOM 1857 C C . LEU A 1 226 ? -17.088 -10.138 10.650 1.00 92.50 226 LEU A C 1
ATOM 1859 O O . LEU A 1 226 ? -17.609 -10.541 11.692 1.00 92.50 226 LEU A O 1
ATOM 1863 N N . ASP A 1 227 ? -17.732 -10.122 9.485 1.00 92.31 227 ASP A N 1
ATOM 1864 C CA . ASP A 1 227 ? -19.084 -10.662 9.289 1.00 92.31 227 ASP A CA 1
ATOM 1865 C C . ASP A 1 227 ? -19.105 -12.205 9.200 1.00 92.31 227 ASP A C 1
ATOM 1867 O O . ASP A 1 227 ? -18.070 -12.874 9.286 1.00 92.31 227 ASP A O 1
ATOM 1871 N N . ALA A 1 228 ? -20.283 -12.798 8.976 1.00 93.81 228 ALA A N 1
ATOM 1872 C CA . ALA A 1 228 ? -20.444 -14.252 8.885 1.00 93.81 228 ALA A CA 1
ATOM 1873 C C . ALA A 1 228 ? -19.669 -14.897 7.716 1.00 93.81 228 ALA A C 1
ATOM 1875 O O . ALA A 1 228 ? -19.455 -16.109 7.711 1.00 93.81 228 ALA A O 1
ATOM 1876 N N . ARG A 1 229 ? -19.241 -14.104 6.726 1.00 93.75 229 ARG A N 1
ATOM 1877 C CA . ARG A 1 229 ? -18.407 -14.527 5.592 1.00 93.75 229 ARG A CA 1
ATOM 1878 C C . ARG A 1 229 ? -16.939 -14.135 5.767 1.00 93.75 229 ARG A C 1
ATOM 1880 O O . ARG A 1 229 ? -16.176 -14.237 4.811 1.00 93.75 229 ARG A O 1
ATOM 1887 N N . GLN A 1 230 ? -16.547 -13.723 6.972 1.00 92.88 230 GLN A N 1
ATOM 1888 C CA . GLN A 1 230 ? -15.194 -13.296 7.326 1.00 92.88 230 GLN A CA 1
ATOM 1889 C C . GLN A 1 230 ? -14.736 -12.033 6.578 1.00 92.88 230 GLN A C 1
ATOM 1891 O O . GLN A 1 230 ? -13.538 -11.788 6.438 1.00 92.88 230 GLN A O 1
ATOM 1896 N N . ILE A 1 231 ? -15.676 -11.211 6.106 1.00 92.19 231 ILE A N 1
ATOM 1897 C CA . ILE A 1 231 ? -15.365 -9.908 5.520 1.00 92.19 231 ILE A CA 1
ATOM 1898 C C . ILE A 1 231 ? -15.155 -8.904 6.656 1.00 92.19 231 ILE A C 1
ATOM 1900 O O . ILE A 1 231 ? -16.020 -8.811 7.528 1.00 92.19 231 ILE A O 1
ATOM 1904 N N . PRO A 1 232 ? -14.042 -8.148 6.675 1.00 90.25 232 PRO A N 1
ATOM 1905 C CA . PRO A 1 232 ? -13.847 -7.081 7.647 1.00 90.25 232 PRO A CA 1
ATOM 1906 C C . PRO A 1 232 ? -14.928 -6.012 7.537 1.00 90.25 232 PRO A C 1
ATOM 1908 O O . PRO A 1 232 ? -15.166 -5.480 6.455 1.00 90.25 232 PRO A O 1
ATOM 1911 N N . VAL A 1 233 ? -15.561 -5.697 8.666 1.00 88.81 233 VAL A N 1
ATOM 1912 C CA . VAL A 1 233 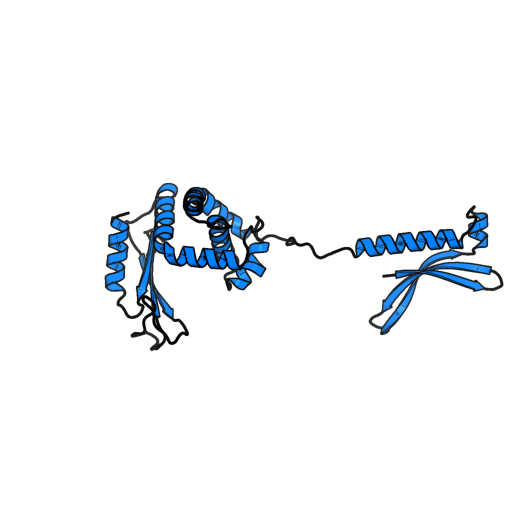? -16.632 -4.693 8.748 1.00 88.81 233 VAL A CA 1
ATOM 1913 C C . VAL A 1 233 ? -16.315 -3.569 9.722 1.00 88.81 233 VAL A C 1
ATOM 1915 O O . VAL A 1 233 ? -16.809 -2.464 9.536 1.00 88.81 233 VAL A O 1
ATOM 1918 N N . GLY A 1 234 ? -15.456 -3.809 10.714 1.00 87.94 234 GLY A N 1
ATOM 1919 C CA . GLY A 1 234 ? -15.040 -2.793 11.677 1.00 87.94 234 GLY A CA 1
ATOM 1920 C C . GLY A 1 234 ? -13.609 -3.004 12.150 1.00 87.94 234 GLY A C 1
ATOM 1921 O O . GLY A 1 234 ? -13.128 -4.135 12.228 1.00 87.94 234 GLY A O 1
ATOM 1922 N N . LEU A 1 235 ? -12.932 -1.903 12.465 1.00 90.19 235 LEU A N 1
ATOM 1923 C CA . LEU A 1 235 ? -11.552 -1.889 12.934 1.00 90.19 235 LEU A CA 1
ATOM 1924 C C . LEU A 1 235 ? -11.373 -0.762 13.949 1.00 90.19 235 LEU A C 1
ATOM 1926 O O . LEU A 1 235 ? -11.784 0.366 13.681 1.00 90.19 235 LEU A O 1
ATOM 1930 N N . LYS A 1 236 ? -10.739 -1.054 15.088 1.00 90.19 236 LYS A N 1
ATOM 1931 C CA . LYS A 1 236 ? -10.480 -0.067 16.144 1.00 90.19 236 LYS A CA 1
ATOM 1932 C C . LYS A 1 236 ? -9.096 -0.235 16.742 1.00 90.19 236 LYS A C 1
ATOM 1934 O O . LYS A 1 236 ? -8.697 -1.348 17.084 1.00 90.19 236 LYS A O 1
ATOM 1939 N N . LEU A 1 237 ? -8.393 0.880 16.895 1.00 90.81 237 LEU A N 1
ATOM 1940 C CA . LEU A 1 237 ? -7.148 0.965 17.649 1.00 90.81 237 LEU A CA 1
ATOM 1941 C C . LEU A 1 237 ? -7.430 1.487 19.059 1.00 90.81 237 LEU A C 1
ATOM 1943 O O . LEU A 1 237 ? -8.202 2.429 19.228 1.00 90.81 237 LEU A O 1
ATOM 1947 N N . PHE A 1 238 ? -6.800 0.889 20.066 1.00 89.44 238 PHE A N 1
ATOM 1948 C CA . PHE A 1 238 ? -6.967 1.275 21.469 1.00 89.44 238 PHE A CA 1
ATOM 1949 C C . PHE A 1 238 ? -5.693 1.002 22.285 1.00 89.44 238 PHE A C 1
ATOM 1951 O O . PHE A 1 238 ? -4.845 0.217 21.848 1.00 89.44 238 PHE A O 1
ATOM 1958 N N . PRO A 1 239 ? -5.525 1.623 23.467 1.00 88.94 239 PRO A N 1
ATOM 1959 C CA . PRO A 1 239 ? -4.376 1.368 24.329 1.00 88.94 239 PRO A CA 1
ATOM 1960 C C . PRO A 1 239 ? -4.206 -0.110 24.677 1.00 88.94 239 PRO A C 1
ATOM 1962 O O . PRO A 1 239 ? -5.095 -0.741 25.241 1.00 88.94 239 PRO A O 1
ATOM 1965 N N . GLY A 1 240 ? -3.038 -0.682 24.368 1.00 83.31 240 GLY A N 1
ATOM 1966 C CA . GLY A 1 240 ? -2.798 -2.121 24.548 1.00 83.31 240 GLY A CA 1
ATOM 1967 C C . GLY A 1 240 ? -2.701 -2.573 26.012 1.00 83.31 240 GLY A C 1
ATOM 1968 O O . GLY A 1 240 ? -2.594 -3.766 26.279 1.00 83.31 240 GLY A O 1
ATOM 1969 N N . ASN A 1 241 ? -2.722 -1.634 26.961 1.00 82.69 241 ASN A N 1
ATOM 1970 C CA . ASN A 1 241 ? -2.797 -1.903 28.396 1.00 82.69 241 ASN A CA 1
ATOM 1971 C C . ASN A 1 241 ? -4.238 -2.014 28.927 1.00 82.69 241 ASN A C 1
ATOM 1973 O O . ASN A 1 241 ? -4.428 -2.331 30.103 1.00 82.69 241 ASN A O 1
ATOM 1977 N N . GLU A 1 242 ? -5.241 -1.756 28.089 1.00 82.31 242 GLU A N 1
ATOM 1978 C CA . GLU A 1 242 ? -6.653 -1.900 28.424 1.00 82.31 242 GLU A CA 1
ATOM 1979 C C . GLU 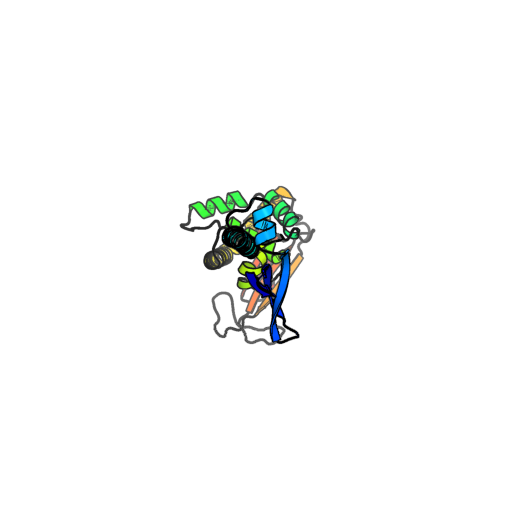A 1 242 ? -7.180 -3.300 28.080 1.00 82.31 242 GLU A C 1
ATOM 1981 O O . GLU A 1 242 ? -6.615 -4.038 27.273 1.00 82.31 242 GLU A O 1
ATOM 1986 N N . SER A 1 243 ? -8.299 -3.688 28.700 1.00 79.62 243 SER A N 1
ATOM 1987 C CA . SER A 1 243 ? -8.980 -4.928 28.325 1.00 79.62 243 SER A CA 1
ATOM 1988 C C . SER A 1 243 ? -9.632 -4.792 26.949 1.00 79.62 243 SER A C 1
ATOM 1990 O O . SER A 1 243 ? -10.243 -3.775 26.644 1.00 79.62 243 SER A O 1
ATOM 1992 N N . GLU A 1 244 ? -9.609 -5.866 26.164 1.00 77.75 244 GLU A N 1
ATOM 1993 C CA . GLU A 1 244 ? -10.336 -5.981 24.893 1.00 77.75 244 GLU A CA 1
ATOM 1994 C C . GLU A 1 244 ? -11.870 -6.029 25.059 1.00 77.75 244 GLU A C 1
ATOM 1996 O O . GLU A 1 244 ? -12.612 -5.663 24.150 1.00 77.75 244 GLU A O 1
ATOM 2001 N N . LYS A 1 245 ? -12.390 -6.437 26.230 1.00 81.69 245 LYS A N 1
ATOM 2002 C CA . LYS A 1 245 ? -13.838 -6.657 26.433 1.00 81.69 245 LYS A CA 1
ATOM 2003 C C . LYS A 1 245 ? -14.707 -5.407 26.208 1.00 81.69 245 LYS A C 1
ATOM 2005 O O . LYS A 1 245 ? -15.733 -5.530 25.537 1.00 81.69 245 LYS A O 1
ATOM 2010 N N . PRO A 1 246 ? -14.364 -4.217 26.742 1.00 82.75 246 PRO A N 1
ATOM 2011 C CA . PRO A 1 246 ? -15.106 -2.990 26.454 1.00 82.75 246 PRO A CA 1
ATOM 2012 C C . PRO A 1 246 ? -15.004 -2.581 24.981 1.00 82.75 246 PRO A C 1
ATOM 2014 O O . PRO A 1 246 ? -15.974 -2.066 24.429 1.00 82.75 246 PRO A O 1
ATOM 2017 N N . GLN A 1 247 ? -13.865 -2.865 24.342 1.00 81.00 247 GLN A N 1
ATOM 2018 C CA . GLN A 1 247 ? -13.589 -2.505 22.952 1.00 81.00 247 GLN A CA 1
ATOM 2019 C C . GLN A 1 247 ? -14.484 -3.294 21.991 1.00 81.00 247 GLN A C 1
ATOM 2021 O O . GLN A 1 247 ? -15.085 -2.703 21.101 1.00 81.00 247 GLN A O 1
ATOM 2026 N N . ILE A 1 248 ? -14.698 -4.595 22.242 1.00 79.38 248 ILE A N 1
ATOM 2027 C CA . ILE A 1 248 ? -15.677 -5.420 21.505 1.00 79.38 248 ILE A CA 1
ATOM 2028 C C . ILE A 1 248 ? -17.041 -4.731 21.460 1.00 79.38 248 ILE A C 1
ATOM 2030 O O . ILE A 1 248 ? -17.656 -4.600 20.402 1.00 79.38 248 ILE A O 1
ATOM 2034 N N . ARG A 1 249 ? -17.521 -4.290 22.627 1.00 82.88 249 ARG A N 1
ATOM 2035 C CA . ARG A 1 249 ? -18.838 -3.669 22.750 1.00 82.88 249 ARG A CA 1
ATOM 2036 C C . ARG A 1 249 ? -18.903 -2.351 21.987 1.00 82.88 249 ARG A C 1
ATOM 2038 O O . ARG A 1 249 ? -19.876 -2.134 21.277 1.00 82.88 249 ARG A O 1
ATOM 2045 N N . GLN A 1 250 ? -17.871 -1.515 22.098 1.00 81.88 250 GLN A N 1
ATOM 2046 C CA . GLN A 1 250 ? -17.800 -0.250 21.368 1.00 81.88 250 GLN A CA 1
ATOM 2047 C C . GLN A 1 250 ? -17.817 -0.463 19.854 1.00 81.88 250 GLN A C 1
ATOM 2049 O O . GLN A 1 250 ? -18.645 0.142 19.185 1.00 81.88 250 GLN A O 1
ATOM 2054 N N . VAL A 1 251 ? -16.993 -1.374 19.325 1.00 77.94 251 VAL A N 1
ATOM 2055 C CA . VAL A 1 251 ? -16.941 -1.656 17.880 1.00 77.94 251 VAL A CA 1
ATOM 2056 C C . VAL A 1 251 ? -18.288 -2.169 17.364 1.00 77.94 251 VAL A C 1
ATOM 2058 O O . VAL A 1 251 ? -18.760 -1.733 16.316 1.00 77.94 251 VAL A O 1
ATOM 2061 N N . ILE A 1 252 ? -18.953 -3.057 18.111 1.00 78.81 252 ILE A N 1
ATOM 2062 C CA . ILE A 1 252 ? -20.292 -3.546 17.751 1.00 78.81 252 ILE A CA 1
ATOM 2063 C C . ILE A 1 252 ? -21.330 -2.412 17.790 1.00 78.81 252 ILE A C 1
ATOM 2065 O O . ILE A 1 252 ? -22.180 -2.328 16.903 1.00 78.81 252 ILE A O 1
ATOM 2069 N N . ASP A 1 253 ? -21.296 -1.558 18.814 1.00 82.94 253 ASP A N 1
ATOM 2070 C CA . ASP A 1 253 ? -22.256 -0.463 18.975 1.00 82.94 253 ASP A CA 1
ATOM 2071 C C . ASP A 1 253 ? -22.038 0.662 17.947 1.00 82.94 253 ASP A C 1
ATOM 2073 O O . ASP A 1 253 ? -23.009 1.293 17.531 1.00 82.94 253 ASP A O 1
ATOM 2077 N N . GLU A 1 254 ? -20.798 0.911 17.518 1.00 76.75 254 GLU A N 1
ATOM 2078 C CA . GLU A 1 254 ? -20.461 1.824 16.419 1.00 76.75 254 GLU A CA 1
ATOM 2079 C C . GLU A 1 254 ? -20.997 1.294 15.083 1.00 76.75 254 GLU A C 1
ATOM 2081 O O . GLU A 1 254 ? -21.672 2.033 14.370 1.00 76.75 254 GLU A O 1
ATOM 2086 N N . LEU A 1 255 ? -20.812 0.003 14.784 1.00 71.25 255 LEU A N 1
ATOM 2087 C CA . LEU A 1 255 ? -21.329 -0.596 13.547 1.00 71.25 255 LEU A CA 1
ATOM 2088 C C . LEU A 1 255 ? -22.849 -0.584 13.446 1.00 71.25 255 LEU A C 1
ATOM 2090 O O . LEU A 1 255 ? -23.384 -0.428 12.358 1.00 71.25 255 LEU A O 1
ATOM 2094 N N . LYS A 1 256 ? -23.565 -0.731 14.563 1.00 72.06 256 LYS A N 1
ATOM 2095 C CA . LYS A 1 256 ? -25.035 -0.647 14.560 1.00 72.06 256 LYS A CA 1
ATOM 2096 C C . LYS A 1 256 ? -25.567 0.743 14.194 1.00 72.06 256 LYS A C 1
ATOM 2098 O O . LYS A 1 256 ? -26.768 0.869 13.969 1.00 72.06 256 LYS A O 1
ATOM 2103 N N . LYS A 1 257 ? -24.722 1.779 14.226 1.00 71.81 257 LYS A N 1
ATOM 2104 C CA . LYS A 1 257 ? -25.093 3.169 13.916 1.00 71.81 257 LYS A CA 1
ATOM 2105 C C . LYS A 1 257 ? -24.766 3.578 12.476 1.00 71.81 257 LYS A C 1
ATOM 2107 O O . LYS A 1 257 ? -25.217 4.649 12.077 1.00 71.81 257 LYS A O 1
ATOM 2112 N N . GLN A 1 258 ? -23.969 2.781 11.761 1.00 61.47 258 GLN A N 1
ATOM 2113 C CA . GLN A 1 258 ? -23.614 2.976 10.349 1.00 61.47 258 GLN A CA 1
ATOM 2114 C C . GLN A 1 258 ? -24.718 2.434 9.437 1.00 61.47 258 GLN A C 1
ATOM 2116 O O . GLN A 1 258 ? -24.940 3.050 8.371 1.00 61.47 258 GLN A O 1
#

Secondary structure (DSSP, 8-state):
-EEEEEEEEETTEEEEEEEEEEEETTTTEEEEEEEEEEEEHHHHHHTT-S-HHHHHHHHHHHHHHHHHHHTS-S--SS-SS--TTHHHHHHHHHHHT-HHHHHHHHHTS--SS-HHHHHHHHHHHHHH----HHHIIIIIGGGSSSPP-S-HHHHHHHHHHHHHTHHHHHHHHHHHHHHHH---TTS-EEEEEEEE-S-S---SS-B----TT---S-EEEEEEEE-TT--EEEEEEEETTS-HHHHHHHHHHHHTT-

Organism: NCBI:txid29348